Protein AF-A0A7S3PD84-F1 (afdb_monomer)

Solvent-accessible surface area (backbone atoms only — not comparable to full-atom values): 10389 Å² total; per-residue (Å²): 132,83,54,74,52,74,50,75,52,74,51,69,61,86,77,30,39,36,36,43,35,42,36,39,36,73,84,44,76,53,43,34,43,35,42,41,36,42,33,45,80,75,44,34,33,44,38,39,35,32,39,34,34,68,83,58,91,45,73,47,65,44,36,43,34,44,33,41,43,48,82,49,100,87,30,38,38,36,45,34,44,34,37,31,64,79,79,69,45,55,33,38,36,39,35,40,36,43,93,56,36,35,41,36,38,40,40,41,86,90,53,34,38,42,35,43,35,37,49,63,67,99,45,29,38,41,34,44,31,40,34,76,88,65,54,50,38,38,36,38,39,33,60,53,89,90,22,37,41,37,40,39,40,27,62,63,50,30,37,35,43,37,40,38,47,82,52,35,39,39,39,38,39,34,33,22,42,54,88,80,40,72,70,55,80,69,46,78,49,76,52,68,67,74,88,80,75,76,80,90,124

Foldseek 3Di:
DKDKDKDKDWDDDVQKIKMKMWMDIPVDPQKIWIWIWIADPQQKMWIWIWIAGPVDGDIGTAKIKIWGWDQDPVWIKIWIWMAGPVVRWIKIWIWTDDDQWIWIWIDGPPKIKIWIWGDDPDFKIWIWMAMPVGWIKIWIWGDDVQKIWIWIDTEQAWIKIWIGHPQKIKMKIFGHHGRDHGDDDIDIDIDGDDDCPDDDD

Organism: NCBI:txid265554

Sequence (201 aa):
MPYGLWGRVKGKVGDFGLSARVDTSSKDTSALGLDLQAAAPSGTTLQVTAVADTASPSVTVGNVKVTQKIQTDAGDFVIAPKYNVGSGATDVSLSYGRDDTKVTIDANMDKQKITLSQGMGENNLIKPSITSEGDVELSYTRTIGPGALTANYKPDSHASLIYEDGPWVATVTAPIDGFYKPSESVKFNIRRSVDVTTLGI

Nearest PDB structures (foldseek):
  9etm-assembly1_B  TM=4.510E-01  e=1.653E-02  Drosophila melanogaster
  6gie-assembly1_A  TM=3.992E-01  e=1.204E+00  Acinetobacter baumannii
  8glo-assembly1_A  TM=3.116E-01  e=7.842E-01  Haemophilus haemolyticus
  5z4g-assembly2_B  TM=4.961E-01  e=5.274E+00  Ramazzottius varieornatus

pLDDT: mean 91.39, std 9.81, range [40.62, 98.19]

Secondary structure (DSSP, 8-state):
---EEEEEEEEEETTEEEEEEEEEETTEEEEEEEEEEEE-TTSEEEEEEEEEETTTTEEEEEEEEEEEEEEETTEEEEEEEEEETTT--EEEEEEEEETTEEEEEEE-SS-EEEEEEEE-STTEEEEEEEETT--EEEEEEEEETTEEEEEEEETTTEEEEEEEETTEEEEEEEEEETTTEE-SPPEEEEEE---------

Structure (mmCIF, N/CA/C/O backbone):
data_AF-A0A7S3PD84-F1
#
_entry.id   AF-A0A7S3PD84-F1
#
loop_
_atom_site.group_PDB
_atom_site.id
_atom_site.type_symbol
_atom_site.label_atom_id
_atom_site.label_alt_id
_atom_site.label_comp_id
_atom_site.label_asym_id
_atom_site.label_entity_id
_atom_site.label_seq_id
_atom_site.pdbx_PDB_ins_code
_atom_site.Cartn_x
_atom_site.Cartn_y
_atom_site.Cartn_z
_atom_site.occupancy
_atom_site.B_iso_or_equiv
_atom_site.auth_seq_id
_atom_site.auth_comp_id
_atom_site.auth_asym_id
_atom_site.auth_atom_id
_atom_site.pdbx_PDB_model_num
ATOM 1 N N . MET A 1 1 ? 20.065 -1.911 25.625 1.00 57.16 1 MET A N 1
ATOM 2 C CA . MET A 1 1 ? 19.377 -1.665 24.339 1.00 57.16 1 MET A CA 1
ATOM 3 C C . MET A 1 1 ? 17.877 -1.670 24.590 1.00 57.16 1 MET A C 1
ATOM 5 O O . MET A 1 1 ? 17.438 -2.508 25.369 1.00 57.16 1 MET A O 1
ATOM 9 N N . PRO A 1 2 ? 17.109 -0.739 24.013 1.00 71.81 2 PRO A N 1
ATOM 10 C CA . PRO A 1 2 ? 15.650 -0.756 24.097 1.00 71.81 2 PRO A CA 1
ATOM 11 C C . PRO A 1 2 ? 15.076 -1.965 23.345 1.00 71.81 2 PRO A C 1
ATOM 13 O O . PRO A 1 2 ? 15.580 -2.304 22.276 1.00 71.81 2 PRO A O 1
ATOM 16 N N . TYR A 1 3 ? 14.037 -2.595 23.890 1.00 81.75 3 TYR A N 1
ATOM 17 C CA . TYR A 1 3 ? 13.373 -3.758 23.295 1.00 81.75 3 TYR A CA 1
ATOM 18 C C . TYR A 1 3 ? 11.851 -3.579 23.296 1.00 81.75 3 TYR A C 1
ATOM 20 O O . TYR A 1 3 ? 11.294 -2.866 24.129 1.00 81.75 3 TYR A O 1
ATOM 28 N N . GLY A 1 4 ? 11.180 -4.201 22.327 1.00 86.06 4 GLY A N 1
ATOM 29 C CA . GLY A 1 4 ? 9.722 -4.216 22.224 1.00 86.06 4 GLY A CA 1
ATOM 30 C C . GLY A 1 4 ? 9.166 -5.571 22.642 1.00 86.06 4 GLY A C 1
ATOM 31 O O . GLY A 1 4 ? 9.741 -6.607 22.309 1.00 86.06 4 GLY A O 1
ATOM 32 N N . LEU A 1 5 ? 8.044 -5.562 23.352 1.00 88.94 5 LEU A N 1
ATOM 33 C CA . LEU A 1 5 ? 7.282 -6.756 23.707 1.00 88.94 5 LEU A CA 1
ATOM 34 C C . LEU A 1 5 ? 5.956 -6.713 22.953 1.00 88.94 5 LEU A C 1
ATOM 36 O O . LEU A 1 5 ? 5.305 -5.674 22.905 1.00 88.94 5 LEU A O 1
ATOM 40 N N . TRP A 1 6 ? 5.550 -7.836 22.367 1.00 93.50 6 TRP A N 1
ATOM 41 C CA . TRP A 1 6 ? 4.244 -7.958 21.729 1.00 93.50 6 TRP A CA 1
ATOM 42 C C . TRP A 1 6 ? 3.633 -9.327 22.003 1.00 93.50 6 TRP A C 1
ATOM 44 O O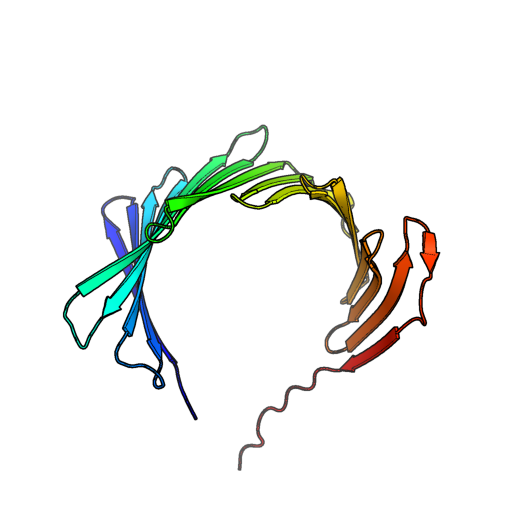 . TRP A 1 6 ? 4.336 -10.331 22.118 1.00 93.50 6 TRP A O 1
ATOM 54 N N . GLY A 1 7 ? 2.309 -9.361 22.087 1.00 94.19 7 GLY A N 1
ATO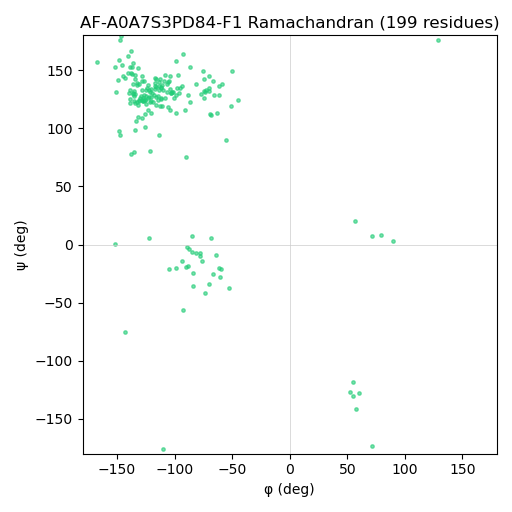M 55 C CA . GLY A 1 7 ? 1.521 -10.575 22.233 1.00 94.19 7 GLY A CA 1
ATOM 56 C C . GLY A 1 7 ? 0.303 -10.520 21.325 1.00 94.19 7 GLY A C 1
ATOM 57 O O . GLY A 1 7 ? -0.250 -9.452 21.070 1.00 94.19 7 GLY A O 1
ATOM 58 N N . ARG A 1 8 ? -0.120 -11.674 20.809 1.00 97.00 8 ARG A N 1
ATOM 59 C CA . ARG A 1 8 ? -1.340 -11.785 20.007 1.00 97.00 8 ARG A CA 1
ATOM 60 C C . ARG A 1 8 ? -2.135 -13.008 20.427 1.00 97.00 8 ARG A C 1
ATOM 62 O O . ARG A 1 8 ? -1.608 -14.115 20.435 1.00 97.00 8 ARG A O 1
ATOM 69 N N . VAL A 1 9 ? -3.419 -12.802 20.680 1.00 96.69 9 VAL A N 1
ATOM 70 C CA . VAL A 1 9 ? -4.403 -13.860 20.901 1.00 96.69 9 VAL A CA 1
ATOM 71 C C . VAL A 1 9 ? -5.337 -13.900 19.699 1.00 96.69 9 VAL A C 1
ATOM 73 O O . VAL A 1 9 ? -5.687 -12.863 19.132 1.00 96.69 9 VAL A O 1
ATOM 76 N N . LYS A 1 10 ? -5.713 -15.106 19.276 1.00 96.88 10 LYS A N 1
ATOM 77 C CA . LYS A 1 10 ? -6.684 -15.335 18.205 1.00 96.88 10 LYS A CA 1
ATOM 78 C C . LYS A 1 10 ? -7.751 -16.297 18.701 1.00 96.88 10 LYS A C 1
ATOM 80 O O . LYS A 1 10 ? -7.442 -17.225 19.440 1.00 96.88 10 LYS A O 1
ATOM 85 N N . GLY A 1 11 ? -8.980 -16.090 18.262 1.00 95.69 11 GLY A N 1
ATOM 86 C CA . GLY A 1 11 ? -10.112 -16.949 18.572 1.00 95.69 11 GLY A CA 1
ATOM 87 C C . GLY A 1 11 ? -11.097 -16.998 17.415 1.00 95.69 11 GLY A C 1
ATOM 88 O O . GLY A 1 11 ? -10.930 -16.308 16.407 1.00 95.69 11 GLY A O 1
ATOM 89 N N . LYS A 1 12 ? -12.127 -17.825 17.567 1.00 95.12 12 LYS A N 1
ATOM 90 C CA . LYS A 1 12 ? -13.262 -17.883 16.649 1.00 95.12 12 LYS A CA 1
ATOM 91 C C . LYS A 1 12 ? -14.562 -17.925 17.442 1.00 95.12 12 LYS A C 1
ATOM 93 O O . LYS A 1 12 ? -14.609 -18.575 18.484 1.00 95.12 12 LYS A O 1
ATOM 98 N N . VAL A 1 13 ? -15.593 -17.245 16.951 1.00 93.75 13 VAL A N 1
ATOM 99 C CA . VAL A 1 13 ? -16.963 -17.324 17.479 1.00 93.75 13 VAL A CA 1
ATOM 100 C C . VAL A 1 13 ? -17.882 -17.609 16.301 1.00 93.75 13 VAL A C 1
ATOM 102 O O . VAL A 1 13 ? -18.054 -16.763 15.423 1.00 93.75 13 VAL A O 1
ATOM 105 N N . GLY A 1 14 ? -18.411 -18.833 16.241 1.00 94.31 14 GLY A N 1
ATOM 106 C CA . GLY A 1 14 ? -18.944 -19.362 14.986 1.00 94.31 14 GLY A CA 1
ATOM 107 C C . GLY A 1 14 ? -17.877 -19.281 13.891 1.00 94.31 14 GLY A C 1
ATOM 108 O O . GLY A 1 14 ? -16.717 -19.631 14.123 1.00 94.31 14 GLY A O 1
ATOM 109 N N . ASP A 1 15 ? -18.250 -18.736 12.736 1.00 94.12 15 ASP A N 1
ATOM 110 C CA . ASP A 1 15 ? -17.336 -18.574 11.602 1.00 94.12 15 ASP A CA 1
ATOM 111 C C . ASP A 1 15 ? -16.539 -17.255 11.631 1.00 94.12 15 ASP A C 1
ATOM 113 O O . ASP A 1 15 ? -15.656 -17.038 10.798 1.00 94.12 15 ASP A O 1
ATOM 117 N N . PHE A 1 16 ? -16.796 -16.369 12.598 1.00 94.75 16 PHE A N 1
ATOM 118 C CA . PHE A 1 16 ? -16.047 -15.122 12.737 1.00 94.75 16 PHE A CA 1
ATOM 119 C C . PHE A 1 16 ? -14.678 -15.379 13.363 1.00 94.75 16 PHE A C 1
ATOM 121 O O . PHE A 1 16 ? -14.570 -15.988 14.429 1.00 94.75 16 PHE A O 1
ATOM 128 N N . GLY A 1 17 ? -13.622 -14.867 12.733 1.00 96.62 17 GLY A N 1
ATOM 129 C CA . GLY A 1 17 ? -12.274 -14.846 13.293 1.00 96.62 17 GLY A CA 1
ATOM 130 C C . GLY A 1 17 ? -12.052 -13.588 14.123 1.00 96.62 17 GLY A C 1
ATOM 131 O O . GLY A 1 17 ? -12.269 -12.485 13.635 1.00 96.62 17 GLY A O 1
ATOM 132 N N . LEU A 1 18 ? -11.580 -13.735 15.356 1.00 97.31 18 LEU A N 1
ATOM 133 C CA . LEU A 1 18 ? -11.243 -12.620 16.238 1.00 97.31 18 LEU A CA 1
ATOM 134 C C . LEU A 1 18 ? -9.746 -12.630 16.532 1.00 97.31 18 LEU A C 1
ATOM 136 O O . LEU A 1 18 ? -9.143 -13.691 16.712 1.00 97.31 18 LEU A O 1
ATOM 140 N N . SER A 1 19 ? -9.130 -11.455 16.620 1.00 97.25 19 SER A N 1
ATOM 141 C CA . SER A 1 19 ? -7.776 -11.341 17.154 1.00 97.25 19 SER A CA 1
ATOM 142 C C . SER A 1 19 ? -7.579 -10.062 17.943 1.00 97.25 19 SER A C 1
ATOM 144 O O . SER A 1 19 ? -8.122 -9.021 17.592 1.00 97.25 19 SER A O 1
ATOM 146 N N . ALA A 1 20 ? -6.773 -10.158 18.991 1.00 96.44 20 ALA A N 1
ATOM 147 C CA . ALA A 1 20 ? -6.310 -9.027 19.769 1.00 96.44 20 ALA A CA 1
ATOM 148 C C . ALA A 1 20 ? -4.787 -9.088 19.826 1.00 96.44 20 ALA A C 1
ATOM 150 O O . ALA A 1 20 ? -4.211 -10.131 20.147 1.00 96.44 20 ALA A O 1
ATOM 151 N N . ARG A 1 21 ? -4.130 -7.986 19.487 1.00 96.81 21 ARG A N 1
ATOM 152 C CA . ARG A 1 21 ? -2.694 -7.797 19.654 1.00 96.81 21 ARG A CA 1
ATOM 153 C C . ARG A 1 21 ? -2.457 -6.659 20.633 1.00 96.81 21 ARG A C 1
ATOM 155 O O . ARG A 1 21 ? -3.138 -5.641 20.567 1.00 96.81 21 ARG A O 1
ATOM 162 N N . VAL A 1 22 ? -1.474 -6.859 21.498 1.00 94.81 22 VAL A N 1
ATOM 163 C CA . VAL A 1 22 ? -0.943 -5.842 22.400 1.00 94.81 22 VAL A CA 1
ATOM 164 C C . VAL A 1 22 ? 0.548 -5.709 22.134 1.00 94.81 22 VAL A C 1
ATOM 166 O O . VAL A 1 22 ? 1.227 -6.726 21.972 1.00 94.81 22 VAL A O 1
ATOM 169 N N . ASP A 1 23 ? 1.063 -4.489 22.097 1.00 93.88 23 ASP A N 1
ATOM 170 C CA . ASP A 1 23 ? 2.500 -4.236 22.086 1.00 93.88 23 ASP A CA 1
ATOM 171 C C . ASP A 1 23 ? 2.902 -3.059 22.976 1.00 93.88 23 ASP A C 1
ATOM 173 O O . ASP A 1 23 ? 2.110 -2.175 23.290 1.00 93.88 23 ASP A O 1
ATOM 177 N N . THR A 1 24 ? 4.139 -3.109 23.459 1.00 91.81 24 THR A N 1
ATOM 178 C CA . THR A 1 24 ? 4.728 -2.104 24.341 1.00 91.81 24 THR A CA 1
ATOM 179 C C . THR A 1 24 ? 6.224 -1.988 24.086 1.00 91.81 24 THR A C 1
ATOM 181 O O . THR A 1 24 ? 6.868 -2.896 23.548 1.00 91.81 24 THR A O 1
ATOM 184 N N . SER A 1 25 ? 6.789 -0.853 24.475 1.00 88.62 25 SER A N 1
ATOM 185 C CA . SER A 1 25 ? 8.197 -0.532 24.306 1.00 88.62 25 SER A CA 1
ATOM 186 C C . SER A 1 25 ? 8.847 -0.382 25.670 1.00 88.62 25 SER A C 1
ATOM 188 O O . SER A 1 25 ? 8.347 0.336 26.526 1.00 88.62 25 SER A O 1
ATOM 190 N N . SER A 1 26 ? 10.035 -0.954 25.861 1.00 84.06 26 SER A N 1
ATOM 191 C CA . SER A 1 26 ? 10.808 -0.731 27.087 1.00 84.06 26 SER A CA 1
ATOM 192 C C . SER A 1 26 ? 11.255 0.732 27.260 1.00 84.06 26 SER A C 1
ATOM 194 O O . SER A 1 26 ? 11.827 1.068 28.293 1.00 84.06 26 SER A O 1
ATOM 196 N N . LYS A 1 27 ? 11.083 1.589 26.239 1.00 84.81 27 LYS A N 1
ATOM 197 C CA . LYS A 1 27 ? 11.320 3.041 26.331 1.00 84.81 27 LYS A CA 1
ATOM 198 C C . LYS A 1 27 ? 10.126 3.810 26.889 1.00 84.81 27 LYS A C 1
ATOM 200 O O . LYS A 1 27 ? 10.320 4.916 27.376 1.00 84.81 27 LYS A O 1
ATOM 205 N N . ASP A 1 28 ? 8.929 3.254 26.754 1.00 81.19 28 ASP A N 1
ATOM 206 C CA . ASP A 1 28 ? 7.683 3.888 27.155 1.00 81.19 28 ASP A CA 1
ATOM 207 C C . ASP A 1 28 ? 6.698 2.81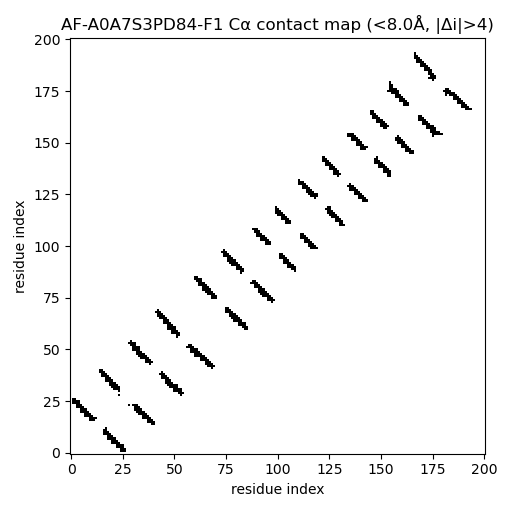2 27.614 1.00 81.19 28 ASP A C 1
ATOM 209 O O . ASP A 1 28 ? 6.001 2.184 26.816 1.00 81.19 28 ASP A O 1
ATOM 213 N N . THR A 1 29 ? 6.691 2.580 28.925 1.00 82.00 29 THR A N 1
ATOM 214 C CA . THR A 1 29 ? 5.778 1.644 29.589 1.00 82.00 29 THR A CA 1
ATOM 215 C C . THR A 1 29 ? 4.473 2.311 30.021 1.00 82.00 29 THR A C 1
ATOM 217 O O . THR A 1 29 ? 3.592 1.629 30.549 1.00 82.00 29 THR A O 1
ATOM 220 N N . SER A 1 30 ? 4.337 3.625 29.796 1.00 87.50 30 SER A N 1
ATOM 221 C CA . SER A 1 30 ? 3.121 4.380 30.109 1.00 87.50 30 SER A CA 1
ATOM 222 C C . SER A 1 30 ? 2.001 4.131 29.095 1.00 87.50 30 SER A C 1
ATOM 224 O O . SER A 1 30 ? 0.839 4.405 29.378 1.00 87.50 30 SER A O 1
ATOM 226 N N . ALA A 1 31 ? 2.335 3.540 27.943 1.00 89.50 31 ALA A N 1
ATOM 227 C CA . ALA A 1 31 ? 1.403 3.246 26.868 1.00 89.50 31 ALA A CA 1
ATOM 228 C C . ALA A 1 31 ? 1.471 1.778 26.412 1.00 89.50 31 ALA A C 1
ATOM 230 O O . ALA A 1 31 ? 2.543 1.177 26.275 1.00 89.50 31 ALA A O 1
ATOM 231 N N . LEU A 1 32 ? 0.301 1.213 26.115 1.00 93.00 32 LEU A N 1
ATOM 232 C CA . LEU A 1 32 ? 0.149 -0.077 25.444 1.00 93.00 32 LEU A CA 1
ATOM 233 C C . LEU A 1 32 ? -0.587 0.125 24.121 1.00 93.00 32 LEU A C 1
ATOM 235 O O . LEU A 1 32 ? -1.719 0.609 24.105 1.00 93.00 32 LEU A O 1
ATOM 239 N N . GLY A 1 33 ? 0.033 -0.277 23.015 1.00 94.50 33 GLY A N 1
ATOM 240 C CA . GLY A 1 33 ? -0.624 -0.352 21.716 1.00 94.50 33 GLY A CA 1
ATOM 241 C C . GLY A 1 33 ? -1.591 -1.531 21.682 1.00 94.50 33 GLY A C 1
ATOM 242 O O . GLY A 1 33 ? -1.235 -2.637 22.086 1.00 94.50 33 GLY A O 1
ATOM 243 N N . LEU A 1 34 ? -2.811 -1.301 21.203 1.00 96.12 34 LEU A N 1
ATOM 244 C CA . LEU A 1 34 ? -3.865 -2.301 21.054 1.00 96.12 34 LEU A CA 1
ATOM 245 C C . LEU A 1 34 ? -4.315 -2.363 19.589 1.00 96.12 34 LEU A C 1
ATOM 247 O O . LEU A 1 34 ? -4.603 -1.334 18.979 1.00 96.12 34 LEU A O 1
ATOM 251 N N . ASP A 1 35 ? -4.435 -3.567 19.036 1.00 97.12 35 ASP A N 1
ATOM 252 C CA . ASP A 1 35 ? -4.991 -3.831 17.703 1.00 97.12 35 ASP A CA 1
ATOM 253 C C . ASP A 1 35 ? -6.007 -4.972 17.806 1.00 97.12 35 ASP A C 1
ATOM 255 O O . ASP A 1 35 ? -5.655 -6.126 18.070 1.00 97.12 35 ASP A O 1
ATOM 259 N N . LEU A 1 36 ? -7.281 -4.626 17.647 1.00 97.38 36 LEU A N 1
ATOM 260 C CA . LEU A 1 36 ? -8.414 -5.540 17.701 1.00 97.38 36 LEU A CA 1
ATOM 261 C C . LEU A 1 36 ? -8.939 -5.761 16.290 1.00 97.38 36 LEU A C 1
ATOM 263 O O . LEU A 1 36 ? -9.192 -4.802 15.565 1.00 97.38 36 LEU A O 1
ATOM 267 N N . GLN A 1 37 ? -9.150 -7.017 15.908 1.00 97.69 37 GLN A N 1
ATOM 268 C CA . GLN A 1 37 ? -9.665 -7.371 14.590 1.00 97.69 37 GLN A CA 1
ATOM 269 C C . GLN A 1 37 ? -10.790 -8.388 14.691 1.00 97.69 37 GLN A C 1
ATOM 271 O O . GLN A 1 37 ? -10.697 -9.360 15.444 1.00 97.69 37 GLN A O 1
ATOM 276 N N . ALA A 1 38 ? -11.814 -8.185 13.871 1.00 97.44 38 ALA A N 1
ATOM 277 C CA . ALA A 1 38 ? -12.885 -9.136 13.633 1.00 97.44 38 ALA A CA 1
ATOM 278 C C . ALA A 1 38 ? -13.019 -9.361 12.125 1.00 97.44 38 ALA A C 1
ATOM 280 O O . ALA A 1 38 ? -13.201 -8.413 11.367 1.00 97.44 38 ALA A O 1
ATOM 281 N N . ALA A 1 39 ? -12.925 -10.611 11.691 1.00 97.12 39 ALA A N 1
ATOM 282 C CA . ALA A 1 39 ? -13.047 -11.023 10.303 1.00 97.12 39 ALA A CA 1
ATOM 283 C C . ALA A 1 39 ? -14.301 -11.881 10.135 1.00 97.12 39 ALA A C 1
ATOM 285 O O . ALA A 1 39 ? -14.468 -12.894 10.817 1.00 97.12 39 ALA A O 1
ATOM 286 N N . ALA A 1 40 ? -15.171 -11.469 9.223 1.00 95.31 40 ALA A N 1
ATOM 287 C CA . ALA A 1 40 ? -16.340 -12.221 8.815 1.00 95.31 40 ALA A CA 1
ATOM 288 C C . ALA A 1 40 ? -15.981 -13.209 7.688 1.00 95.31 40 ALA A C 1
ATOM 290 O O . ALA A 1 40 ? -15.088 -12.924 6.881 1.00 95.31 40 ALA A O 1
ATOM 291 N N . PRO A 1 41 ? -16.715 -14.327 7.556 1.00 90.56 41 PRO A N 1
ATOM 292 C CA . PRO A 1 41 ? -16.527 -15.283 6.458 1.00 90.56 41 PRO A CA 1
ATOM 293 C C . PRO A 1 41 ? -16.762 -14.666 5.078 1.00 90.56 41 PRO A C 1
ATOM 295 O O . PRO A 1 41 ? -16.156 -15.080 4.098 1.00 90.56 41 PRO A O 1
ATOM 298 N N . SER A 1 42 ? -17.607 -13.635 5.014 1.00 91.00 42 SER A N 1
ATOM 299 C CA . SER A 1 42 ? -17.958 -12.869 3.813 1.00 91.00 42 SER A CA 1
ATOM 300 C C . SER A 1 42 ? -16.820 -12.006 3.252 1.00 91.00 42 SER A C 1
ATOM 302 O O . SER A 1 42 ? -17.053 -11.193 2.361 1.00 91.00 42 SER A O 1
ATOM 304 N N . GLY A 1 43 ? -15.605 -12.096 3.805 1.00 92.12 43 GLY A N 1
ATOM 305 C CA . GLY A 1 43 ? -14.469 -11.268 3.393 1.00 92.12 43 GLY A CA 1
ATOM 306 C C . GLY A 1 43 ? -14.483 -9.846 3.965 1.00 92.12 43 GLY A C 1
ATOM 307 O O . GLY A 1 43 ? -13.647 -9.028 3.578 1.00 92.12 43 GLY A O 1
ATOM 308 N N . THR A 1 44 ? -15.402 -9.543 4.888 1.00 97.62 44 THR A N 1
ATOM 309 C CA . THR A 1 44 ? -15.415 -8.292 5.656 1.00 97.62 44 THR A CA 1
ATOM 310 C C . THR A 1 44 ? -14.442 -8.386 6.828 1.00 97.62 44 THR A C 1
ATOM 312 O O . THR A 1 44 ? -14.380 -9.401 7.515 1.00 97.62 44 THR A O 1
ATOM 315 N N . THR A 1 45 ? -13.685 -7.335 7.112 1.00 97.69 45 THR A N 1
ATOM 316 C CA . THR A 1 45 ? -12.833 -7.232 8.301 1.00 97.69 45 THR A CA 1
ATOM 317 C C . THR A 1 45 ? -13.003 -5.862 8.937 1.00 97.69 45 THR A C 1
ATOM 319 O O . THR A 1 45 ? -12.943 -4.850 8.245 1.00 97.69 45 THR A O 1
ATOM 322 N N . LEU A 1 46 ? -13.195 -5.830 10.250 1.00 97.81 46 LEU A N 1
ATOM 323 C CA . LEU A 1 46 ? -13.105 -4.639 11.084 1.00 97.81 46 LEU A CA 1
ATOM 324 C C . LEU A 1 46 ? -11.778 -4.684 11.841 1.00 97.81 46 LEU A C 1
ATOM 326 O O . LEU A 1 46 ? -11.436 -5.713 12.420 1.00 97.81 46 LEU A O 1
ATOM 330 N N . GLN A 1 47 ? -11.060 -3.569 11.862 1.00 97.94 47 GLN A N 1
ATOM 331 C CA . GLN A 1 47 ? -9.856 -3.370 12.652 1.00 97.94 47 GLN A CA 1
ATOM 332 C C . GLN A 1 47 ? -9.982 -2.080 13.464 1.00 97.94 47 GLN A C 1
ATOM 334 O O . GLN A 1 47 ? -10.337 -1.034 12.925 1.00 97.94 47 GLN A O 1
ATOM 339 N N . VAL A 1 48 ? -9.653 -2.148 14.750 1.00 97.94 48 VAL A N 1
ATOM 340 C CA . VAL A 1 48 ? -9.610 -1.004 15.661 1.00 97.94 48 VAL A CA 1
ATOM 341 C C . VAL A 1 48 ? -8.225 -0.940 16.286 1.00 97.94 48 VAL A C 1
ATOM 343 O O . VAL A 1 48 ? -7.800 -1.885 16.946 1.00 97.94 48 VAL A O 1
ATOM 346 N N . THR A 1 49 ? -7.529 0.178 16.095 1.00 97.19 49 THR A N 1
ATOM 347 C CA . THR A 1 49 ? -6.260 0.456 16.778 1.00 97.19 49 THR A CA 1
ATOM 348 C C . THR A 1 49 ? -6.500 1.451 17.900 1.00 97.19 49 THR A C 1
ATOM 350 O O . THR A 1 49 ? -7.092 2.506 17.654 1.00 97.19 49 THR A O 1
ATOM 353 N N . ALA A 1 50 ? -6.015 1.155 19.097 1.00 96.19 50 ALA A N 1
ATOM 354 C CA . ALA A 1 50 ? -6.150 1.999 20.276 1.00 96.19 50 ALA A CA 1
ATOM 355 C C . ALA A 1 50 ? -4.841 2.041 21.072 1.00 96.19 50 ALA A C 1
ATOM 357 O O . ALA A 1 50 ? -3.944 1.230 20.852 1.00 96.19 50 ALA A O 1
ATOM 358 N N . VAL A 1 51 ? -4.744 2.987 21.998 1.00 94.75 51 VAL A N 1
ATOM 359 C CA . VAL A 1 51 ? -3.655 3.079 22.971 1.00 94.75 51 VAL A CA 1
ATOM 360 C C . VAL A 1 51 ? -4.270 3.106 24.362 1.00 94.75 51 VAL A C 1
ATOM 362 O O . VAL A 1 51 ? -5.178 3.899 24.613 1.00 94.75 51 VAL A O 1
ATOM 365 N N . ALA A 1 52 ? -3.808 2.227 25.247 1.00 93.38 52 ALA A N 1
ATOM 366 C CA . ALA A 1 52 ? -4.155 2.269 26.662 1.00 93.38 52 ALA A CA 1
ATOM 367 C C . ALA A 1 52 ? -3.065 3.000 27.446 1.00 93.38 52 ALA A C 1
A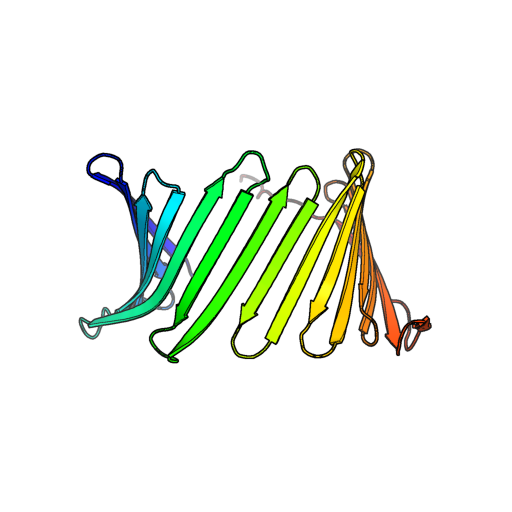TOM 369 O O . ALA A 1 52 ? -1.888 2.670 27.303 1.00 93.38 52 ALA A O 1
ATOM 370 N N . ASP A 1 53 ? -3.468 3.959 28.273 1.00 92.06 53 ASP A N 1
ATOM 371 C CA . ASP A 1 53 ? -2.598 4.630 29.238 1.00 92.06 53 ASP A CA 1
ATOM 372 C C . ASP A 1 53 ? -2.566 3.801 30.533 1.00 92.06 53 ASP A C 1
ATOM 374 O O . ASP A 1 53 ? -3.605 3.487 31.125 1.00 92.06 53 ASP A O 1
ATOM 378 N N . THR A 1 54 ? -1.366 3.388 30.942 1.00 87.31 54 THR A N 1
ATOM 379 C CA . THR A 1 54 ? -1.146 2.555 32.132 1.00 87.31 54 THR A CA 1
ATOM 380 C C . THR A 1 54 ? -0.968 3.376 33.408 1.00 87.31 54 THR A C 1
ATOM 382 O O . THR A 1 54 ? -1.141 2.835 34.501 1.00 87.31 54 THR A O 1
ATOM 385 N N . ALA A 1 55 ? -0.653 4.668 33.290 1.00 87.56 55 ALA A N 1
ATOM 386 C CA . ALA A 1 55 ? -0.531 5.596 34.409 1.00 87.56 55 ALA A CA 1
ATOM 387 C C . ALA A 1 55 ? -1.896 6.176 34.812 1.00 87.56 55 ALA A C 1
ATOM 389 O O . ALA A 1 55 ? -2.162 6.361 35.999 1.00 87.56 55 ALA A O 1
ATOM 390 N N . SER A 1 56 ? -2.771 6.421 33.833 1.00 88.69 56 SER A N 1
ATOM 391 C CA . SER A 1 56 ? -4.155 6.865 34.020 1.00 88.69 56 SER A CA 1
ATOM 392 C C . SER A 1 56 ? -5.100 5.914 33.284 1.00 88.69 56 SER A C 1
ATOM 394 O O . SER A 1 56 ? -5.223 6.056 32.069 1.00 88.69 56 SER A O 1
ATOM 396 N N . PRO A 1 57 ? -5.781 4.972 33.977 1.00 85.19 57 PRO A N 1
ATOM 397 C CA . PRO A 1 57 ? -6.536 3.878 33.357 1.00 85.19 57 PRO A CA 1
ATOM 398 C C . PRO A 1 57 ? -7.583 4.363 32.348 1.00 85.19 57 PRO A C 1
ATOM 400 O O . PRO A 1 57 ? -8.735 4.640 32.680 1.00 85.19 57 PRO A O 1
ATOM 403 N N . SER A 1 58 ? -7.166 4.474 31.094 1.00 92.44 58 SER A N 1
ATOM 404 C CA . SER A 1 58 ? -7.956 5.02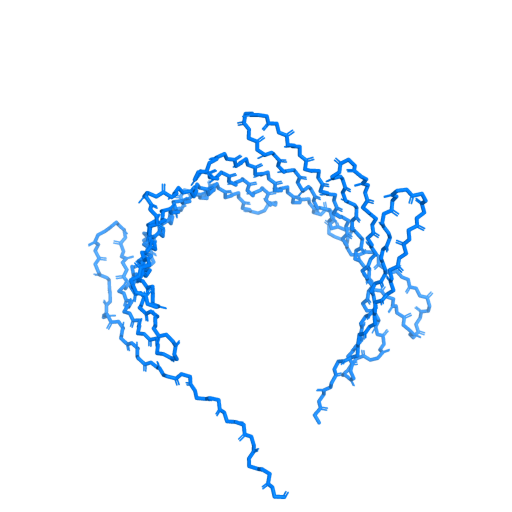1 30.003 1.00 92.44 58 SER A CA 1
ATOM 405 C C . SER A 1 58 ? -7.514 4.384 28.694 1.00 92.44 58 SER A C 1
ATOM 407 O O . SER A 1 58 ? -6.382 3.921 28.549 1.00 92.44 58 SER A O 1
ATOM 409 N N . VAL A 1 59 ? -8.436 4.318 27.738 1.00 93.62 59 VAL A N 1
ATOM 410 C CA . VAL A 1 59 ? -8.174 3.783 26.403 1.00 93.62 59 VAL A CA 1
ATOM 411 C C . VAL A 1 59 ? -8.617 4.818 25.391 1.00 93.62 59 VAL A C 1
ATOM 413 O O . VAL A 1 59 ? -9.779 5.218 25.370 1.00 93.62 59 VAL A O 1
ATOM 416 N N . THR A 1 60 ? -7.691 5.220 24.530 1.00 94.94 60 THR A N 1
ATOM 417 C CA . THR A 1 60 ? -7.960 6.136 23.427 1.00 94.94 60 THR A CA 1
ATOM 418 C C . THR A 1 60 ? -7.981 5.351 22.128 1.00 94.94 60 THR A C 1
ATOM 420 O O . THR A 1 60 ? -6.984 4.741 21.738 1.00 94.94 60 THR A O 1
ATOM 423 N N . VAL A 1 61 ? -9.119 5.357 21.437 1.00 96.19 61 VAL A N 1
ATOM 424 C CA . VAL A 1 61 ? -9.215 4.773 20.096 1.00 96.19 61 VAL A CA 1
ATOM 425 C C . VAL A 1 61 ? -8.532 5.713 19.108 1.00 96.19 61 VAL A C 1
ATOM 427 O O . VAL A 1 61 ? -8.854 6.894 19.052 1.00 96.19 61 VAL A O 1
ATOM 430 N N . GLY A 1 62 ? -7.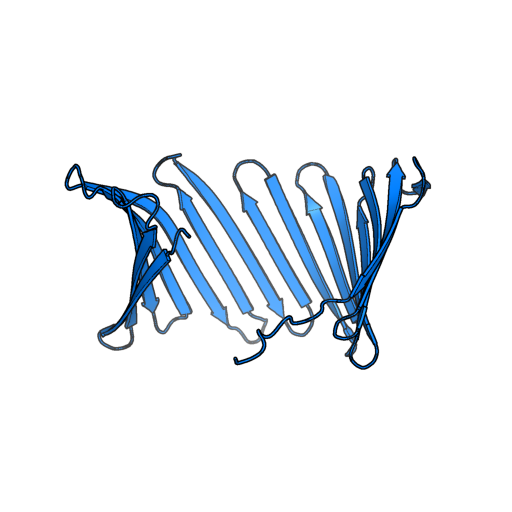590 5.187 18.329 1.00 94.94 62 GLY A N 1
ATOM 431 C CA . GLY A 1 62 ? -6.878 5.945 17.303 1.00 94.94 62 GLY A CA 1
ATOM 432 C C . GLY A 1 62 ? -7.547 5.832 15.939 1.00 94.94 62 GLY A C 1
ATOM 433 O O . GLY A 1 62 ? -7.917 6.838 15.341 1.00 94.94 62 GLY A O 1
ATOM 434 N N . ASN A 1 63 ? -7.730 4.606 15.440 1.00 96.00 63 ASN A N 1
ATOM 435 C CA . ASN A 1 63 ? -8.286 4.374 14.107 1.00 96.00 63 ASN A CA 1
ATOM 436 C C . ASN A 1 63 ? -9.293 3.233 14.102 1.00 96.00 63 ASN A C 1
ATOM 438 O O . ASN A 1 63 ? -9.115 2.230 14.795 1.00 96.00 63 ASN A O 1
ATOM 442 N N . VAL A 1 64 ? -10.286 3.365 13.230 1.00 97.69 64 VAL A N 1
ATOM 443 C CA . VAL A 1 64 ? -11.229 2.311 12.867 1.00 97.69 64 VAL A CA 1
ATOM 444 C C . VAL A 1 64 ? -11.127 2.093 11.365 1.00 97.69 64 VAL A C 1
ATOM 446 O O . VAL A 1 64 ? -11.302 3.026 10.589 1.00 97.69 64 VAL A O 1
ATOM 449 N N . LYS A 1 65 ? -10.826 0.870 10.940 1.00 97.62 65 LYS A N 1
ATOM 450 C CA . LYS A 1 65 ? -10.732 0.482 9.534 1.00 97.62 65 LYS A CA 1
ATOM 451 C C . LYS A 1 65 ? -11.713 -0.640 9.254 1.00 97.62 65 LYS A C 1
ATOM 453 O O . LYS A 1 65 ? -11.725 -1.643 9.960 1.00 97.62 65 LYS A O 1
ATOM 458 N N . VAL A 1 66 ? -12.485 -0.495 8.188 1.00 97.88 66 VAL A N 1
ATOM 459 C CA . VAL A 1 66 ? -13.281 -1.588 7.628 1.00 97.88 66 VAL A CA 1
ATOM 460 C C . VAL A 1 66 ? -12.634 -1.999 6.316 1.00 97.88 66 VAL A C 1
ATOM 462 O O . VAL A 1 66 ? -12.037 -1.185 5.624 1.00 97.88 66 VAL A O 1
ATOM 465 N N . THR A 1 67 ? -12.670 -3.276 5.976 1.00 97.94 67 THR A N 1
ATOM 466 C CA . THR A 1 67 ? -12.240 -3.782 4.674 1.00 97.94 67 THR A CA 1
ATOM 467 C C . THR A 1 67 ? -13.275 -4.773 4.190 1.00 97.94 67 THR A C 1
ATOM 469 O O . THR A 1 67 ? -13.552 -5.740 4.885 1.00 97.94 67 THR A O 1
ATOM 472 N N . GLN A 1 68 ? -13.837 -4.547 3.011 1.00 97.94 68 GLN A N 1
ATOM 473 C CA . GLN A 1 68 ? -14.715 -5.493 2.338 1.00 97.94 68 GLN A CA 1
ATOM 474 C C . GLN A 1 68 ? -14.007 -6.005 1.094 1.00 97.94 68 GLN A C 1
ATOM 476 O O . GLN A 1 68 ? -13.610 -5.204 0.251 1.00 97.94 68 GLN A O 1
ATOM 481 N N . LYS A 1 69 ? -13.881 -7.326 0.970 1.00 96.94 69 LYS A N 1
ATOM 482 C CA . LYS A 1 69 ? -13.466 -7.987 -0.271 1.00 96.94 69 LYS A CA 1
ATOM 483 C C . LYS A 1 69 ? -14.690 -8.572 -0.965 1.00 96.94 69 LYS A C 1
ATOM 485 O O . LYS A 1 69 ? -15.492 -9.235 -0.315 1.00 96.94 69 LYS A O 1
ATOM 490 N N . ILE A 1 70 ? -14.847 -8.316 -2.254 1.00 96.19 70 ILE A N 1
ATOM 491 C CA . ILE A 1 70 ? -15.935 -8.843 -3.080 1.00 96.19 70 ILE A CA 1
ATOM 492 C C . ILE A 1 70 ? -15.273 -9.533 -4.261 1.00 96.19 70 ILE A C 1
ATOM 494 O O . ILE A 1 70 ? -14.642 -8.871 -5.080 1.00 96.19 70 ILE A O 1
ATOM 498 N N . GLN A 1 71 ? -15.386 -10.853 -4.318 1.00 94.69 71 GLN A N 1
ATOM 499 C CA . GLN A 1 71 ? -14.816 -11.652 -5.398 1.00 94.69 71 GLN A CA 1
ATOM 500 C C . GLN A 1 71 ? -15.924 -12.016 -6.377 1.00 94.69 71 GLN A C 1
ATOM 502 O O . GLN A 1 71 ? -17.000 -12.451 -5.965 1.00 94.69 71 GLN A O 1
ATOM 507 N N . THR A 1 72 ? -15.674 -11.796 -7.662 1.00 93.44 72 THR A N 1
ATOM 508 C CA . THR A 1 72 ? -16.623 -12.077 -8.743 1.00 93.44 72 THR A CA 1
ATOM 509 C C . THR A 1 72 ? -15.878 -12.650 -9.941 1.00 93.44 72 THR A C 1
ATOM 511 O O . THR A 1 72 ? -14.679 -12.422 -10.090 1.00 93.44 72 THR A O 1
ATOM 514 N N . ASP A 1 73 ? -16.593 -13.291 -10.864 1.00 93.56 73 ASP A N 1
ATOM 515 C CA . ASP A 1 73 ? -16.010 -13.749 -12.136 1.00 93.56 73 ASP A CA 1
ATOM 516 C C . ASP A 1 73 ? -15.463 -12.587 -12.990 1.00 93.56 73 ASP A C 1
ATOM 518 O O . ASP A 1 73 ? -14.629 -12.776 -13.875 1.00 93.56 73 ASP A O 1
ATOM 522 N N . ALA A 1 74 ? -15.929 -11.361 -12.731 1.00 92.94 74 ALA A N 1
ATOM 523 C CA . ALA A 1 74 ? -15.458 -10.157 -13.400 1.00 92.94 74 ALA A CA 1
ATOM 524 C C . ALA A 1 74 ? -14.196 -9.554 -12.756 1.00 92.94 74 ALA A C 1
ATOM 526 O O . ALA A 1 74 ? -13.656 -8.597 -13.312 1.00 92.94 74 ALA A O 1
ATOM 527 N N . GLY A 1 75 ? -13.733 -10.078 -11.618 1.00 94.75 75 GLY A N 1
ATOM 528 C CA . GLY A 1 75 ? -12.588 -9.583 -10.855 1.00 94.75 75 GLY A CA 1
ATOM 529 C C . GLY A 1 75 ? -12.894 -9.357 -9.372 1.00 94.75 75 GLY A C 1
ATOM 530 O O . GLY A 1 75 ? -14.033 -9.483 -8.909 1.00 94.75 75 GLY A O 1
ATOM 531 N N . ASP A 1 76 ? -11.848 -8.989 -8.641 1.00 96.38 76 ASP A N 1
ATOM 532 C CA . ASP A 1 76 ? -11.854 -8.761 -7.202 1.00 96.38 76 ASP A CA 1
ATOM 533 C C . ASP A 1 76 ? -11.932 -7.267 -6.888 1.00 96.38 76 ASP A C 1
ATOM 535 O O . ASP A 1 76 ? -11.089 -6.480 -7.320 1.00 96.38 76 ASP A O 1
ATOM 539 N N . PHE A 1 77 ? -12.905 -6.878 -6.070 1.00 97.00 77 PHE A N 1
ATOM 540 C CA . PHE A 1 77 ? -13.028 -5.532 -5.522 1.00 97.00 77 PHE A CA 1
ATOM 541 C C . PHE A 1 77 ? -12.659 -5.530 -4.043 1.00 97.00 77 PHE A C 1
ATOM 543 O O . PHE A 1 77 ? -13.071 -6.402 -3.276 1.00 97.00 77 PHE A O 1
ATOM 550 N N . VAL A 1 78 ? -11.916 -4.515 -3.613 1.00 97.56 78 VAL A N 1
ATOM 551 C CA . VAL A 1 78 ? -11.624 -4.271 -2.201 1.00 97.56 78 VAL A CA 1
ATOM 552 C C . VAL A 1 78 ? -11.913 -2.821 -1.874 1.00 97.56 78 VAL A C 1
ATOM 554 O O . VAL A 1 78 ? -11.345 -1.929 -2.495 1.00 97.56 78 VAL A O 1
ATOM 557 N N . ILE A 1 79 ? -12.757 -2.591 -0.873 1.00 97.44 79 ILE A N 1
ATOM 558 C CA . ILE A 1 79 ? -13.056 -1.258 -0.344 1.00 97.44 79 ILE A CA 1
ATOM 559 C C . ILE A 1 79 ? -12.571 -1.217 1.096 1.00 97.44 79 ILE A C 1
ATOM 561 O O . ILE A 1 79 ? -12.917 -2.095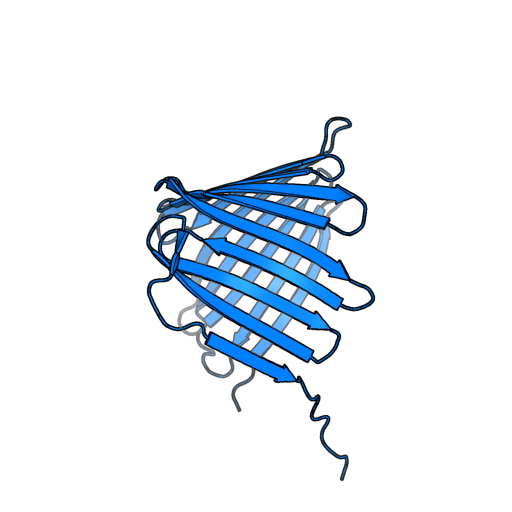 1.888 1.00 97.44 79 ILE A O 1
ATOM 565 N N . ALA A 1 80 ? -11.764 -0.220 1.439 1.00 97.31 80 ALA A N 1
ATOM 566 C CA . ALA A 1 80 ? -11.139 -0.112 2.744 1.00 97.31 80 ALA A CA 1
ATOM 567 C C . ALA A 1 80 ? -11.171 1.326 3.288 1.00 97.31 80 ALA A C 1
ATOM 569 O O . ALA A 1 80 ? -10.151 2.018 3.229 1.00 97.31 80 ALA A O 1
ATOM 570 N N . PRO A 1 81 ? -12.317 1.796 3.817 1.00 96.81 81 PRO A N 1
ATOM 571 C CA . PRO A 1 81 ? -12.367 3.050 4.551 1.00 96.81 81 PRO A CA 1
ATOM 572 C C . PRO A 1 81 ? -11.655 2.923 5.903 1.00 96.81 81 PRO A C 1
ATOM 574 O O . PRO A 1 81 ? -11.718 1.893 6.584 1.00 96.81 81 PRO A O 1
ATOM 577 N N . LYS A 1 82 ? -11.004 4.005 6.311 1.00 96.12 82 LYS A N 1
ATOM 578 C CA . LYS A 1 82 ? -10.318 4.176 7.583 1.00 96.12 82 LYS A CA 1
ATOM 579 C C . LYS A 1 82 ? -10.689 5.538 8.155 1.00 96.12 82 LYS A C 1
ATOM 581 O O . LYS A 1 82 ? -10.555 6.550 7.484 1.00 96.12 82 LYS A O 1
ATOM 586 N N . TYR A 1 83 ? -11.107 5.553 9.410 1.00 96.31 83 TYR A N 1
ATOM 587 C CA . TYR A 1 83 ? -11.435 6.754 10.161 1.00 96.31 83 TYR A CA 1
ATOM 588 C C . TYR A 1 83 ? -10.446 6.930 11.310 1.00 96.31 83 TYR A C 1
ATOM 590 O O . TYR A 1 83 ? -10.244 5.999 12.096 1.00 96.31 83 TYR A O 1
ATOM 598 N N . ASN A 1 84 ? -9.832 8.104 11.414 1.00 94.81 84 ASN A N 1
ATOM 599 C CA . ASN A 1 84 ? -9.036 8.505 12.565 1.00 94.81 84 ASN A CA 1
ATOM 600 C C . ASN A 1 84 ? -9.949 9.225 13.561 1.00 94.81 84 ASN A C 1
ATOM 602 O O . ASN A 1 84 ? -10.483 10.293 13.275 1.00 94.81 84 ASN A O 1
ATOM 606 N N . VAL A 1 85 ? -10.119 8.636 14.741 1.00 95.19 85 VAL A N 1
ATOM 607 C CA . VAL A 1 85 ? -11.052 9.142 15.754 1.00 95.19 85 VAL A CA 1
ATOM 608 C C . VAL A 1 85 ? -10.562 10.455 16.364 1.00 95.19 85 VAL A C 1
ATOM 610 O O . VAL A 1 85 ? -11.380 11.313 16.678 1.00 95.19 85 VAL A O 1
ATOM 613 N N . GLY A 1 86 ? -9.246 10.628 16.504 1.00 91.31 86 GLY A N 1
ATOM 614 C CA . GLY A 1 86 ? -8.657 11.820 17.112 1.00 91.31 86 GLY A CA 1
ATOM 615 C C . GLY A 1 86 ? -8.716 13.050 16.208 1.00 91.31 86 GLY A C 1
ATOM 616 O O . GLY A 1 86 ? -9.017 14.139 16.684 1.00 91.31 86 GLY A O 1
ATOM 617 N N . SER A 1 87 ? -8.446 12.886 14.910 1.00 92.25 87 SER A N 1
ATOM 618 C CA . SER A 1 87 ? -8.475 14.001 13.952 1.00 92.25 87 SER A CA 1
ATOM 619 C C . SER A 1 87 ? -9.811 14.172 13.227 1.00 92.25 87 SER A C 1
ATOM 621 O O . SER A 1 87 ? -10.016 15.193 12.577 1.00 92.25 87 SER A O 1
ATOM 623 N N . GLY A 1 88 ? -10.703 13.180 13.282 1.00 92.31 88 GLY A N 1
ATOM 624 C CA . GLY A 1 88 ? -11.911 13.132 12.453 1.00 92.31 88 GLY A CA 1
ATOM 625 C C . GLY A 1 88 ? -11.636 12.841 10.973 1.00 92.31 88 GLY A C 1
ATOM 626 O O . GLY A 1 88 ? -12.547 12.914 10.147 1.00 92.31 88 GLY A O 1
ATOM 627 N N . ALA A 1 89 ? -10.387 12.522 10.622 1.00 92.31 89 ALA A N 1
ATOM 628 C CA . ALA A 1 89 ? -9.988 12.311 9.241 1.00 92.31 89 ALA A CA 1
ATOM 629 C C . ALA A 1 89 ? -10.484 10.975 8.689 1.00 92.31 89 ALA A C 1
ATOM 631 O O . ALA A 1 89 ? -10.459 9.960 9.386 1.00 92.31 89 ALA A O 1
ATOM 632 N N . THR A 1 90 ? -10.885 10.968 7.418 1.00 94.12 90 THR A N 1
ATOM 633 C CA . THR A 1 90 ? -11.294 9.751 6.711 1.00 94.12 90 THR A CA 1
ATOM 634 C C . THR A 1 90 ? -10.418 9.529 5.490 1.00 94.12 90 THR A C 1
ATOM 636 O O . THR A 1 90 ? -10.322 10.403 4.632 1.00 94.12 90 THR A O 1
ATOM 639 N N . ASP A 1 91 ? -9.851 8.331 5.396 1.00 94.56 91 ASP A N 1
ATOM 640 C CA . ASP A 1 91 ? -9.144 7.837 4.221 1.00 94.56 91 ASP A CA 1
ATOM 641 C C . ASP A 1 91 ? -9.939 6.676 3.619 1.00 94.56 91 ASP A C 1
ATOM 643 O O . ASP A 1 91 ? -10.448 5.818 4.343 1.00 94.56 91 ASP A O 1
ATOM 647 N N . VAL A 1 92 ? -10.033 6.597 2.298 1.00 96.06 92 VAL A N 1
ATOM 648 C CA . VAL A 1 92 ? -10.693 5.493 1.596 1.00 96.06 92 VAL A CA 1
ATOM 649 C C . VAL A 1 92 ? -9.751 4.939 0.543 1.00 96.06 92 VAL A C 1
ATOM 651 O O . VAL A 1 92 ? -9.303 5.669 -0.331 1.00 96.06 92 VAL A O 1
ATOM 654 N N . SER A 1 93 ? -9.481 3.636 0.601 1.00 96.38 93 SER A N 1
ATOM 655 C CA . SER A 1 93 ? -8.804 2.922 -0.484 1.00 96.38 93 SER A CA 1
ATOM 656 C C . SER A 1 93 ? -9.801 2.019 -1.201 1.00 96.38 93 SER A C 1
ATOM 658 O O . SER A 1 93 ? -10.489 1.214 -0.568 1.00 96.38 93 SER A O 1
ATOM 660 N N . LEU A 1 94 ? -9.897 2.160 -2.516 1.00 97.31 94 LEU A N 1
ATOM 661 C CA . LEU A 1 94 ? -10.642 1.277 -3.404 1.00 97.31 94 LEU A CA 1
ATOM 662 C C . LEU A 1 94 ? -9.637 0.573 -4.306 1.00 97.31 94 LEU A C 1
ATOM 664 O O . LEU A 1 94 ? -8.780 1.217 -4.899 1.00 97.31 94 LEU A O 1
ATOM 668 N N . SER A 1 95 ? -9.753 -0.739 -4.470 1.00 97.62 95 SER A N 1
ATOM 669 C CA . SER A 1 95 ? -9.005 -1.441 -5.505 1.00 97.62 95 SER A CA 1
ATOM 670 C C . SER A 1 95 ? -9.879 -2.414 -6.271 1.00 97.62 95 SER A C 1
ATOM 672 O O . SER A 1 95 ? -10.788 -3.019 -5.708 1.00 97.62 95 SER A O 1
ATOM 674 N N . TYR A 1 96 ? -9.581 -2.545 -7.554 1.00 97.81 96 TYR A N 1
ATOM 675 C CA . TYR A 1 96 ? -10.139 -3.537 -8.452 1.00 97.81 96 TYR A CA 1
ATOM 676 C C . TYR A 1 96 ? -8.984 -4.305 -9.085 1.00 97.81 96 TYR A C 1
ATOM 678 O O . TYR A 1 96 ? -8.012 -3.692 -9.525 1.00 97.81 96 TYR A O 1
ATOM 686 N N . GLY A 1 97 ? -9.066 -5.627 -9.115 1.00 97.31 97 GLY A N 1
ATOM 687 C CA . GLY A 1 97 ? -8.070 -6.486 -9.738 1.00 97.31 97 GLY A CA 1
ATOM 688 C C . GLY A 1 97 ? -8.722 -7.538 -10.617 1.00 97.31 97 GLY A C 1
ATOM 689 O O . GLY A 1 97 ? -9.710 -8.151 -10.222 1.00 97.31 97 GLY A O 1
ATOM 690 N N . ARG A 1 98 ? -8.158 -7.766 -11.798 1.00 96.62 98 ARG A N 1
ATOM 691 C CA . ARG A 1 98 ? -8.540 -8.859 -12.687 1.00 96.62 98 ARG A CA 1
ATOM 692 C C . ARG A 1 98 ? -7.336 -9.267 -13.523 1.00 96.62 98 ARG A C 1
ATOM 694 O O . ARG A 1 98 ? -6.701 -8.408 -14.136 1.00 96.62 98 ARG A O 1
ATOM 701 N N . ASP A 1 99 ? -7.067 -10.569 -13.565 1.00 94.25 99 ASP A N 1
ATOM 702 C CA . ASP A 1 99 ? -5.931 -11.144 -14.285 1.00 94.25 99 ASP A CA 1
ATOM 703 C C . ASP A 1 99 ? -4.625 -10.434 -13.865 1.00 94.25 99 ASP A C 1
ATOM 705 O O . ASP A 1 99 ? -4.357 -10.276 -12.672 1.00 94.25 99 ASP A O 1
ATOM 709 N N . ASP A 1 100 ? -3.851 -9.931 -14.825 1.00 95.25 100 ASP A N 1
ATOM 710 C CA . ASP A 1 100 ? -2.606 -9.196 -14.582 1.00 95.25 100 ASP A CA 1
ATOM 711 C C . ASP A 1 100 ? -2.810 -7.696 -14.299 1.00 95.25 100 ASP A C 1
ATOM 713 O O . ASP A 1 100 ? -1.845 -6.931 -14.230 1.00 95.25 100 ASP A O 1
ATOM 717 N N . THR A 1 101 ? -4.057 -7.247 -14.149 1.00 96.62 101 THR A N 1
ATOM 718 C CA . THR A 1 101 ? -4.414 -5.829 -14.026 1.00 96.62 101 THR A CA 1
ATOM 719 C C . THR A 1 101 ? -4.928 -5.515 -12.631 1.00 96.62 101 THR A C 1
ATOM 721 O O . THR A 1 101 ? -5.798 -6.201 -12.101 1.00 96.62 101 THR A O 1
ATOM 724 N N . LYS A 1 102 ? -4.455 -4.419 -12.041 1.00 97.62 102 LYS A N 1
ATOM 725 C CA . LYS A 1 102 ? -4.976 -3.875 -10.790 1.00 97.62 102 LYS A CA 1
ATOM 726 C C . LYS A 1 102 ? -5.048 -2.359 -10.843 1.00 97.62 102 LYS A C 1
ATOM 728 O O . LYS A 1 102 ? -4.063 -1.701 -11.151 1.00 97.62 102 LYS A O 1
ATOM 733 N N . VAL A 1 103 ? -6.191 -1.806 -10.473 1.00 98.00 103 VAL A N 1
ATOM 734 C CA . VAL A 1 103 ? -6.393 -0.375 -10.250 1.00 98.00 103 VAL A CA 1
ATOM 735 C C . VAL A 1 103 ? -6.577 -0.151 -8.756 1.00 98.00 103 VAL A C 1
ATOM 737 O O . VAL A 1 103 ? -7.352 -0.858 -8.118 1.00 98.00 103 VAL A O 1
ATOM 740 N N . THR A 1 104 ? -5.883 0.834 -8.202 1.00 97.69 104 THR A N 1
ATOM 741 C CA . THR A 1 104 ? -6.059 1.311 -6.829 1.00 97.69 104 THR A CA 1
ATOM 742 C C . THR A 1 104 ? -6.356 2.805 -6.866 1.00 97.69 104 THR A C 1
ATOM 744 O O . THR A 1 104 ? -5.689 3.551 -7.578 1.00 97.69 104 THR A O 1
ATOM 747 N N . ILE A 1 105 ? -7.342 3.235 -6.092 1.00 97.06 105 ILE A N 1
ATOM 748 C CA . ILE A 1 105 ? -7.684 4.628 -5.840 1.00 97.06 105 ILE A CA 1
ATOM 749 C C . ILE A 1 105 ? -7.553 4.833 -4.338 1.00 97.06 105 ILE A C 1
ATOM 751 O O . ILE A 1 105 ? -8.317 4.260 -3.565 1.00 97.06 105 ILE A O 1
ATOM 755 N N . ASP A 1 106 ? -6.587 5.643 -3.941 1.00 95.56 106 ASP A N 1
ATOM 756 C CA . ASP A 1 106 ? -6.402 6.070 -2.565 1.00 95.56 106 ASP A CA 1
ATOM 757 C C . ASP A 1 106 ? -6.897 7.511 -2.454 1.00 95.56 106 ASP A C 1
ATOM 759 O O . ASP A 1 106 ? -6.378 8.414 -3.108 1.00 95.56 106 ASP A O 1
ATOM 763 N N . ALA A 1 107 ? -7.946 7.711 -1.666 1.00 93.69 107 ALA A N 1
ATOM 764 C CA . ALA A 1 107 ? -8.515 9.008 -1.357 1.00 93.69 107 ALA A CA 1
ATOM 765 C C . ALA A 1 107 ? -8.296 9.301 0.124 1.00 93.69 107 ALA A C 1
ATOM 767 O O . ALA A 1 107 ? -9.078 8.885 0.977 1.00 93.69 107 ALA A O 1
ATOM 768 N N . ASN A 1 108 ? -7.209 10.001 0.417 1.00 85.75 108 ASN A N 1
ATOM 769 C CA . ASN A 1 108 ? -6.929 10.589 1.718 1.00 85.75 108 ASN A CA 1
ATOM 770 C C . ASN A 1 108 ? -7.310 12.075 1.702 1.00 85.75 108 ASN A C 1
ATOM 772 O O . ASN A 1 108 ? -7.409 12.690 0.640 1.00 85.75 108 ASN A O 1
ATOM 776 N N . MET A 1 109 ? -7.548 12.657 2.880 1.00 71.38 109 MET A N 1
ATOM 777 C CA . MET A 1 109 ? -8.024 14.046 2.992 1.00 71.38 109 MET A CA 1
ATOM 778 C C . MET A 1 109 ? -7.171 15.066 2.226 1.00 71.38 109 MET A C 1
ATOM 780 O O . MET A 1 109 ? -7.720 15.995 1.641 1.00 71.38 109 MET A O 1
ATOM 784 N N . ASP A 1 110 ? -5.852 14.874 2.209 1.00 79.38 110 ASP A N 1
ATOM 785 C CA . ASP A 1 110 ? -4.923 15.872 1.671 1.00 79.38 110 ASP A CA 1
ATOM 786 C C . ASP A 1 110 ? -4.457 15.579 0.241 1.00 79.38 110 ASP A C 1
ATOM 788 O O . ASP A 1 110 ? -3.964 16.473 -0.442 1.00 79.38 110 ASP A O 1
ATOM 792 N N . LYS A 1 111 ? -4.561 14.329 -0.223 1.00 83.69 111 LYS A N 1
ATOM 793 C CA . LYS A 1 111 ? -4.066 13.891 -1.535 1.00 83.69 111 LYS A CA 1
ATOM 794 C C . LYS A 1 111 ? -4.947 12.759 -2.039 1.00 83.69 111 LYS A C 1
ATOM 796 O O . LYS A 1 111 ? -5.338 11.900 -1.266 1.00 83.69 111 LYS A O 1
ATOM 801 N N . GLN A 1 112 ? -5.243 12.721 -3.329 1.00 93.94 112 GLN A N 1
ATOM 802 C CA . GLN A 1 112 ? -5.812 11.527 -3.957 1.00 93.94 112 GLN A CA 1
ATOM 803 C C . GLN A 1 112 ? -4.785 10.959 -4.923 1.00 93.94 112 GLN A C 1
ATOM 805 O O . GLN A 1 112 ? -4.074 11.723 -5.575 1.00 93.94 112 GLN A O 1
ATOM 810 N N . LYS A 1 113 ? -4.689 9.633 -5.014 1.00 96.12 113 LYS A N 1
ATOM 811 C CA . LYS A 1 113 ? -3.783 8.945 -5.934 1.00 96.12 113 LYS A CA 1
ATOM 812 C C . LYS A 1 113 ? -4.502 7.798 -6.623 1.00 96.12 113 LYS A C 1
ATOM 814 O O . LYS A 1 113 ? -5.058 6.919 -5.972 1.00 96.12 113 LYS A O 1
ATOM 819 N N . ILE A 1 114 ? -4.438 7.779 -7.949 1.00 97.38 114 ILE A N 1
ATOM 820 C CA . ILE A 1 114 ? -4.848 6.628 -8.754 1.00 97.38 114 ILE A CA 1
ATOM 821 C C . ILE A 1 114 ? -3.583 5.913 -9.204 1.00 97.38 114 ILE A C 1
ATOM 823 O O . ILE A 1 114 ? -2.672 6.546 -9.727 1.00 97.38 114 ILE A O 1
ATOM 827 N N . THR A 1 115 ? -3.524 4.600 -9.010 1.00 97.69 115 THR A N 1
ATOM 828 C CA . THR A 1 115 ? -2.428 3.741 -9.465 1.00 97.69 115 THR A CA 1
ATOM 829 C C . THR A 1 115 ? -2.998 2.603 -10.296 1.00 97.69 115 THR A C 1
ATOM 831 O O . THR A 1 115 ? -3.842 1.850 -9.816 1.00 97.69 115 THR A O 1
ATOM 834 N N . LEU A 1 116 ? -2.518 2.449 -11.524 1.00 98.06 116 LEU A N 1
ATOM 835 C CA . LEU A 1 116 ? -2.734 1.251 -12.330 1.00 98.06 116 LEU A CA 1
ATOM 836 C C . LEU A 1 116 ? -1.499 0.362 -12.184 1.00 98.06 116 LEU A C 1
ATOM 838 O O . LEU A 1 116 ? -0.388 0.855 -12.057 1.00 98.06 116 LEU A O 1
ATOM 842 N N . SER A 1 117 ? -1.681 -0.946 -12.198 1.00 97.69 117 SER A N 1
ATOM 843 C CA . SER A 1 117 ? -0.630 -1.952 -12.210 1.00 97.69 117 SER A CA 1
ATOM 844 C C . SER A 1 117 ? -1.008 -2.983 -13.257 1.00 97.69 117 SER A C 1
ATOM 846 O O . SER A 1 117 ? -2.076 -3.573 -13.155 1.00 97.69 117 SER A O 1
ATOM 848 N N . GLN A 1 118 ? -0.153 -3.197 -14.247 1.00 97.75 118 GLN A N 1
ATOM 849 C CA . GLN A 1 118 ? -0.409 -4.108 -15.358 1.00 97.75 118 GLN A CA 1
ATOM 850 C C . GLN A 1 118 ? 0.802 -5.016 -15.566 1.00 97.75 118 GLN A C 1
ATOM 852 O O . GLN A 1 118 ? 1.903 -4.533 -15.843 1.00 97.75 118 GLN A O 1
ATOM 857 N N . GLY A 1 119 ? 0.604 -6.325 -15.450 1.00 96.38 119 GLY A N 1
ATOM 858 C CA . GLY A 1 119 ? 1.560 -7.315 -15.932 1.00 96.38 119 GLY A CA 1
ATOM 859 C C . GLY A 1 119 ? 1.570 -7.333 -17.461 1.00 96.38 119 GLY A C 1
ATOM 860 O O . GLY A 1 119 ? 0.518 -7.277 -18.101 1.00 96.38 119 GLY A O 1
ATOM 861 N N . MET A 1 120 ? 2.761 -7.359 -18.053 1.00 93.62 120 MET A N 1
ATOM 862 C CA . MET A 1 120 ? 2.972 -7.416 -19.502 1.00 93.62 120 MET A CA 1
ATOM 863 C C . MET A 1 120 ? 3.782 -8.675 -19.833 1.00 93.62 120 MET A C 1
ATOM 865 O O . MET A 1 120 ? 5.006 -8.639 -20.001 1.00 93.62 120 MET A O 1
ATOM 869 N N . GLY A 1 121 ? 3.089 -9.812 -19.879 1.00 90.94 121 GLY A N 1
ATOM 870 C CA . GLY A 1 121 ? 3.721 -11.131 -19.895 1.00 90.94 121 GLY A CA 1
ATOM 871 C C . GLY A 1 121 ? 4.337 -11.493 -18.540 1.00 90.94 121 GLY A C 1
ATOM 872 O O . GLY A 1 121 ? 4.199 -10.764 -17.562 1.00 90.94 121 GLY A O 1
ATOM 873 N N . GLU A 1 122 ? 5.055 -12.613 -18.487 1.00 88.88 122 GLU A N 1
ATOM 874 C CA . GLU A 1 122 ? 5.435 -13.257 -17.216 1.00 88.88 122 GLU A CA 1
ATOM 875 C C . GLU A 1 122 ? 6.414 -12.450 -16.351 1.00 88.88 122 GLU A C 1
ATOM 877 O O . GLU A 1 122 ? 6.459 -12.619 -15.137 1.00 88.88 122 GLU A O 1
ATOM 882 N N . ASN A 1 123 ? 7.209 -11.573 -16.967 1.00 94.62 123 ASN A N 1
ATOM 883 C CA . ASN A 1 123 ? 8.367 -10.966 -16.311 1.00 94.62 123 ASN A CA 1
ATOM 884 C C . ASN A 1 123 ? 8.332 -9.442 -16.270 1.00 94.62 123 ASN A C 1
ATOM 886 O O . ASN A 1 123 ? 9.330 -8.853 -15.873 1.00 94.62 123 ASN A O 1
ATOM 890 N N . ASN A 1 124 ? 7.254 -8.788 -16.707 1.00 96.50 124 ASN A N 1
ATOM 891 C CA . ASN A 1 124 ? 7.206 -7.329 -16.781 1.00 96.50 124 ASN A CA 1
ATOM 892 C C . ASN A 1 124 ? 5.989 -6.779 -16.048 1.00 96.50 124 ASN A C 1
ATOM 894 O O . ASN A 1 124 ? 4.892 -7.311 -16.175 1.00 96.50 124 ASN A O 1
ATOM 898 N N . LEU A 1 125 ? 6.174 -5.663 -15.356 1.00 97.25 125 LEU A N 1
ATOM 899 C CA . LEU A 1 125 ? 5.138 -4.990 -14.591 1.00 97.25 125 LEU A CA 1
ATOM 900 C C . LEU A 1 125 ? 5.268 -3.486 -14.789 1.00 97.25 125 LEU A C 1
ATOM 902 O O . LEU A 1 125 ? 6.331 -2.926 -14.537 1.00 97.25 125 LEU A O 1
ATOM 906 N N . ILE A 1 126 ? 4.196 -2.827 -15.215 1.00 97.69 126 ILE A N 1
ATOM 907 C CA . ILE A 1 126 ? 4.135 -1.368 -15.331 1.00 97.69 126 ILE A CA 1
ATOM 908 C C . ILE A 1 126 ? 3.137 -0.809 -14.319 1.00 97.69 126 ILE A C 1
ATOM 910 O O . ILE A 1 126 ? 2.056 -1.367 -14.130 1.00 97.69 126 ILE A O 1
ATOM 914 N N . LYS A 1 127 ? 3.515 0.276 -13.642 1.00 98.19 127 LYS A N 1
ATOM 915 C CA . LYS A 1 127 ? 2.735 0.927 -12.591 1.00 98.19 127 LYS A CA 1
ATOM 916 C C . LYS A 1 127 ? 2.726 2.446 -12.751 1.00 98.19 127 LYS A C 1
ATOM 918 O O . LYS A 1 127 ? 3.514 3.123 -12.085 1.00 98.19 127 LYS A O 1
ATOM 923 N N . PRO A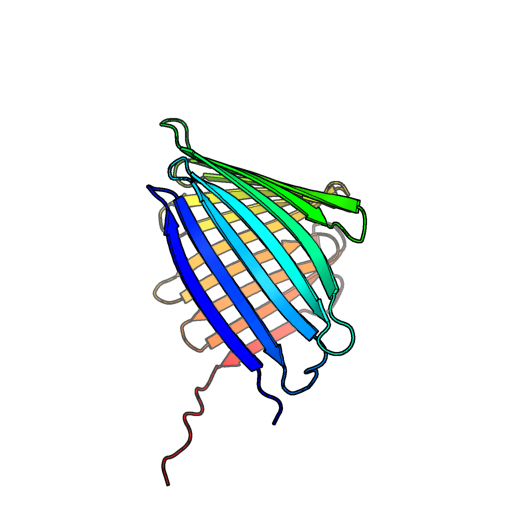 1 128 ? 1.900 3.002 -13.652 1.00 97.88 128 PRO A N 1
ATOM 924 C CA . PRO A 1 128 ? 1.677 4.433 -13.679 1.00 97.88 128 PRO A CA 1
ATOM 925 C C . PRO A 1 128 ? 0.758 4.850 -12.527 1.00 97.88 128 PRO A C 1
ATOM 927 O O . PRO A 1 128 ? -0.143 4.115 -12.111 1.00 97.88 128 PRO A O 1
ATOM 930 N N . SER A 1 129 ? 0.958 6.063 -12.038 1.00 97.38 129 SER A N 1
ATOM 931 C CA . SER A 1 129 ? 0.072 6.695 -11.077 1.00 97.38 129 SER A CA 1
ATOM 932 C C . SER A 1 129 ? -0.015 8.194 -11.301 1.00 97.38 129 SER A C 1
ATOM 934 O O . SER A 1 129 ? 0.907 8.794 -11.853 1.00 97.38 129 SER A O 1
ATOM 936 N N . ILE A 1 130 ? -1.132 8.775 -10.880 1.00 96.44 130 ILE A N 1
ATOM 937 C CA . ILE A 1 130 ? -1.388 10.210 -10.941 1.00 96.44 130 ILE A CA 1
ATOM 938 C C . ILE A 1 130 ? -2.010 10.679 -9.629 1.00 96.44 130 ILE A C 1
ATOM 940 O O . ILE A 1 130 ? -2.860 9.984 -9.060 1.00 96.44 130 ILE A O 1
ATOM 944 N N . THR A 1 131 ? -1.572 11.833 -9.134 1.00 95.12 131 THR A N 1
ATOM 945 C CA . THR A 1 131 ? -2.161 12.486 -7.962 1.00 95.12 131 THR A CA 1
ATOM 946 C C . THR A 1 131 ? -3.244 13.485 -8.373 1.00 95.12 131 THR A C 1
ATOM 948 O O . THR A 1 131 ? -3.307 13.923 -9.520 1.00 95.12 131 THR A O 1
ATOM 951 N N . SER A 1 132 ? -4.090 13.903 -7.432 1.00 92.81 132 SER A N 1
ATOM 952 C CA . SER A 1 132 ? -5.044 15.006 -7.640 1.00 92.81 132 SER A CA 1
ATOM 953 C C . SER A 1 132 ? -4.384 16.342 -7.992 1.00 92.81 132 SER A C 1
ATOM 955 O O . SER A 1 132 ? -5.046 17.209 -8.551 1.00 92.81 132 SER A O 1
ATOM 957 N N . GLU A 1 133 ? -3.102 16.514 -7.663 1.00 92.56 133 GLU A N 1
ATOM 958 C CA . GLU A 1 133 ? -2.304 17.698 -8.012 1.00 92.56 133 GLU A CA 1
ATOM 959 C C . GLU A 1 133 ? -1.777 17.626 -9.459 1.00 92.56 133 GLU A C 1
ATOM 961 O O . GLU A 1 133 ? -1.259 18.608 -9.982 1.00 92.56 133 GLU A O 1
ATOM 966 N N . GLY A 1 134 ? -1.958 16.485 -10.135 1.00 91.50 134 GLY A N 1
ATOM 967 C CA . GLY A 1 134 ? -1.467 16.241 -11.489 1.00 91.50 134 GLY A CA 1
ATOM 968 C C . GLY A 1 134 ? -0.064 15.636 -11.538 1.00 91.50 134 GLY A C 1
ATOM 969 O O . GLY A 1 134 ? 0.439 15.404 -12.637 1.00 91.50 134 GLY A O 1
ATOM 970 N N . ASP A 1 135 ? 0.553 15.331 -10.391 1.00 92.31 135 ASP A N 1
ATOM 971 C CA . ASP A 1 135 ? 1.858 14.668 -10.363 1.00 92.31 135 ASP A CA 1
ATOM 972 C C . ASP A 1 135 ? 1.730 13.259 -10.926 1.00 92.31 135 ASP A C 1
ATOM 974 O O . ASP A 1 135 ? 0.908 12.465 -10.462 1.00 92.31 135 ASP A O 1
ATOM 978 N N . VAL A 1 136 ? 2.584 12.928 -11.888 1.00 94.31 136 VAL A N 1
ATOM 979 C CA . VAL A 1 136 ? 2.629 11.604 -12.505 1.00 94.31 136 VAL A CA 1
ATOM 980 C C . VAL A 1 136 ? 3.854 10.848 -12.006 1.00 94.31 136 VAL A C 1
ATOM 982 O O . VAL A 1 136 ? 4.944 11.396 -11.892 1.00 94.31 136 VAL A O 1
ATOM 985 N N . GLU A 1 137 ? 3.701 9.558 -11.744 1.00 95.94 137 GLU A N 1
ATOM 986 C CA . GLU A 1 137 ? 4.825 8.654 -11.499 1.00 95.94 137 GLU A CA 1
ATOM 987 C C . GLU A 1 137 ? 4.646 7.407 -12.356 1.00 95.94 137 GLU A C 1
ATOM 989 O O . GLU A 1 137 ? 3.547 6.865 -12.450 1.00 95.94 137 GLU A O 1
ATOM 994 N N . LEU A 1 138 ? 5.725 6.926 -12.961 1.00 97.38 138 LEU A N 1
ATOM 995 C CA . LEU A 1 138 ? 5.758 5.681 -13.711 1.00 97.38 138 LEU A CA 1
ATOM 996 C C . LEU A 1 138 ? 6.830 4.774 -13.123 1.00 97.38 138 LEU A C 1
ATOM 998 O O . LEU A 1 138 ? 7.991 5.162 -13.035 1.00 97.38 138 LEU A O 1
ATOM 1002 N N . SER A 1 139 ? 6.453 3.550 -12.773 1.00 97.88 139 SER A N 1
ATOM 1003 C CA . SER A 1 139 ? 7.401 2.491 -12.439 1.00 97.88 139 SER A CA 1
ATOM 1004 C C . SER A 1 139 ? 7.274 1.349 -13.440 1.00 97.88 139 SER A C 1
ATOM 1006 O O . SER A 1 139 ? 6.168 0.955 -13.805 1.00 97.88 139 SER A O 1
ATOM 1008 N N . TYR A 1 140 ? 8.398 0.823 -13.902 1.00 98.06 140 TYR A N 1
ATOM 1009 C CA . TYR A 1 140 ? 8.472 -0.376 -14.721 1.00 98.06 140 TYR A CA 1
ATOM 1010 C C . TYR A 1 140 ? 9.465 -1.333 -14.082 1.00 98.06 140 TYR A C 1
ATOM 1012 O O . TYR A 1 140 ? 10.625 -0.979 -13.890 1.00 98.06 140 TYR A O 1
ATOM 1020 N N . THR A 1 141 ? 9.026 -2.549 -13.789 1.00 97.75 141 THR A N 1
ATOM 1021 C CA . THR A 1 141 ? 9.872 -3.609 -13.250 1.00 97.75 141 THR A CA 1
ATOM 1022 C C . THR A 1 141 ? 9.929 -4.759 -14.238 1.00 97.75 141 THR A C 1
ATOM 1024 O O . THR A 1 141 ? 8.897 -5.206 -14.741 1.00 97.75 141 THR A O 1
ATOM 1027 N N . ARG A 1 142 ? 11.135 -5.268 -14.477 1.00 97.38 142 ARG A N 1
ATOM 1028 C CA . ARG A 1 142 ? 11.376 -6.507 -15.203 1.00 97.38 142 ARG A CA 1
ATOM 1029 C C . ARG A 1 142 ? 12.165 -7.486 -14.351 1.00 97.38 142 ARG A C 1
ATOM 1031 O O . ARG A 1 142 ? 13.256 -7.154 -13.896 1.00 97.38 142 ARG A O 1
ATOM 1038 N N . THR A 1 143 ? 11.664 -8.703 -14.205 1.00 95.88 143 THR A N 1
ATOM 1039 C CA . THR A 1 143 ? 12.423 -9.813 -13.618 1.00 95.88 143 THR A CA 1
ATOM 1040 C C . THR A 1 143 ? 13.460 -10.314 -14.628 1.00 95.88 143 THR A C 1
ATOM 1042 O O . THR A 1 143 ? 13.150 -10.510 -15.807 1.00 95.88 143 THR A O 1
ATOM 1045 N N . ILE A 1 144 ? 14.708 -10.492 -14.188 1.00 93.19 144 ILE A N 1
ATOM 1046 C CA . ILE A 1 144 ? 15.840 -10.927 -15.017 1.00 93.19 144 ILE A CA 1
ATOM 1047 C C . ILE A 1 144 ? 16.610 -12.009 -14.253 1.00 93.19 144 ILE A C 1
ATOM 1049 O O . ILE A 1 144 ? 17.424 -11.712 -13.382 1.00 93.19 144 ILE A O 1
ATOM 1053 N N . GLY A 1 145 ? 16.354 -13.279 -14.581 1.00 90.62 145 GLY A N 1
ATOM 1054 C CA . GLY A 1 145 ? 16.948 -14.408 -13.859 1.00 90.62 145 GLY A CA 1
ATOM 1055 C C . GLY A 1 145 ? 16.558 -14.381 -12.370 1.00 90.62 145 GLY A C 1
ATOM 1056 O O . GLY A 1 145 ? 15.366 -14.287 -12.083 1.00 90.62 145 GLY A O 1
ATOM 1057 N N . PRO A 1 146 ? 17.518 -14.457 -11.428 1.00 91.38 146 PRO A N 1
ATOM 1058 C CA . PRO A 1 146 ? 17.241 -14.325 -9.994 1.00 91.38 146 PRO A CA 1
ATOM 1059 C C . PRO A 1 146 ? 17.042 -12.869 -9.530 1.00 91.38 146 PRO A C 1
ATOM 1061 O O . PRO A 1 146 ? 16.701 -12.650 -8.368 1.00 91.38 146 PRO A O 1
ATOM 1064 N N . GLY A 1 147 ? 17.282 -11.888 -10.405 1.00 93.94 147 GLY A N 1
ATOM 1065 C CA . GLY A 1 147 ? 17.242 -10.466 -10.088 1.00 93.94 147 GLY A CA 1
ATOM 1066 C C . GLY A 1 147 ? 16.065 -9.712 -10.709 1.00 93.94 147 GLY A C 1
ATOM 1067 O O . GLY A 1 147 ? 15.199 -10.280 -11.380 1.00 93.94 147 GLY A O 1
ATOM 1068 N N . ALA A 1 148 ? 16.053 -8.396 -10.513 1.00 96.81 148 ALA A N 1
ATOM 1069 C CA . ALA A 1 148 ? 15.058 -7.487 -11.064 1.00 96.81 148 ALA A CA 1
ATOM 1070 C C . ALA A 1 148 ? 15.675 -6.143 -11.470 1.00 96.81 148 ALA A C 1
ATOM 1072 O O . ALA A 1 148 ? 16.555 -5.608 -10.799 1.00 96.81 148 ALA A O 1
ATOM 1073 N N . LEU A 1 149 ? 15.175 -5.578 -12.566 1.00 97.06 149 LEU A N 1
ATOM 1074 C CA . LEU A 1 149 ? 15.468 -4.225 -13.018 1.00 97.06 149 LEU A CA 1
ATOM 1075 C C . LEU A 1 149 ? 14.213 -3.367 -12.857 1.00 97.06 149 LEU A C 1
ATOM 1077 O O . LEU A 1 149 ? 13.198 -3.652 -13.486 1.00 97.06 149 LEU A O 1
ATOM 1081 N N . THR A 1 150 ? 14.284 -2.310 -12.056 1.00 97.94 150 THR A N 1
ATOM 1082 C CA . THR A 1 150 ? 13.194 -1.349 -11.862 1.00 97.94 150 THR A CA 1
ATOM 1083 C C . THR A 1 150 ? 13.606 0.025 -12.364 1.00 97.94 150 THR A C 1
ATOM 1085 O O . THR A 1 150 ? 14.560 0.614 -11.863 1.00 97.94 150 THR A O 1
ATOM 1088 N N . ALA A 1 151 ? 12.872 0.553 -13.335 1.00 97.81 151 ALA A N 1
ATOM 1089 C CA . ALA A 1 151 ? 12.959 1.937 -13.767 1.00 97.81 151 ALA A CA 1
ATOM 1090 C C . ALA A 1 151 ? 11.825 2.738 -13.121 1.00 97.81 151 ALA A C 1
ATOM 1092 O O . ALA A 1 151 ? 10.663 2.351 -13.230 1.00 97.81 151 ALA A O 1
ATOM 1093 N N . ASN A 1 152 ? 12.144 3.857 -12.479 1.00 97.19 152 ASN A N 1
ATOM 1094 C CA . ASN A 1 152 ? 11.150 4.809 -11.995 1.00 97.19 152 ASN A CA 1
ATOM 1095 C C . ASN A 1 152 ? 11.334 6.143 -12.700 1.00 97.19 152 ASN A C 1
ATOM 1097 O O . ASN A 1 152 ? 12.458 6.575 -12.950 1.00 97.19 152 ASN A O 1
ATOM 1101 N N . TYR A 1 153 ? 10.230 6.809 -12.980 1.00 95.81 153 TYR A N 1
ATOM 1102 C CA . TYR A 1 153 ? 10.204 8.105 -13.619 1.00 95.81 153 TYR A CA 1
ATOM 1103 C C . TYR A 1 153 ? 9.153 8.977 -12.945 1.00 95.81 153 TYR A C 1
ATOM 1105 O O . TYR A 1 153 ? 7.978 8.615 -12.878 1.00 95.81 153 TYR A O 1
ATOM 1113 N N . LYS A 1 154 ? 9.600 10.119 -12.435 1.00 94.62 154 LYS A N 1
ATOM 1114 C CA . LYS A 1 154 ? 8.780 11.138 -11.797 1.00 94.62 154 LYS A CA 1
ATOM 1115 C C . LYS A 1 154 ? 9.195 12.495 -12.374 1.00 94.62 154 LYS A C 1
ATOM 1117 O O . LYS A 1 154 ? 10.298 12.948 -12.046 1.00 94.62 154 LYS A O 1
ATOM 1122 N N . PRO A 1 155 ? 8.374 13.108 -13.249 1.00 92.19 155 PRO A N 1
ATOM 1123 C CA . PRO A 1 155 ? 8.603 14.463 -13.738 1.00 92.19 155 PRO A CA 1
ATOM 1124 C C . PRO A 1 155 ? 8.852 15.435 -12.585 1.00 92.19 155 PRO A C 1
ATOM 1126 O O . PRO A 1 155 ? 8.356 15.220 -11.476 1.00 92.19 155 PRO A O 1
ATOM 1129 N N . ASP A 1 156 ? 9.656 16.465 -12.846 1.00 89.06 156 ASP A N 1
ATOM 1130 C CA . ASP A 1 156 ? 10.026 17.500 -11.863 1.00 89.06 156 ASP A CA 1
ATOM 1131 C C . ASP A 1 156 ? 10.686 16.953 -10.582 1.00 89.06 156 ASP A C 1
ATOM 1133 O O . ASP A 1 156 ? 10.703 17.588 -9.526 1.00 89.06 156 ASP A O 1
ATOM 1137 N N . SER A 1 157 ? 11.227 15.735 -10.655 1.00 91.31 157 SER A N 1
ATOM 1138 C CA . SER A 1 157 ? 11.932 15.103 -9.552 1.00 91.31 157 SER A CA 1
ATOM 1139 C C . SER A 1 157 ? 13.120 14.294 -10.051 1.00 91.31 157 SER A C 1
ATOM 1141 O O . SER A 1 157 ? 14.264 14.714 -9.882 1.00 91.31 157 SER A O 1
ATOM 1143 N N . HIS A 1 158 ? 12.887 13.115 -10.633 1.00 92.00 158 HIS A N 1
ATOM 1144 C CA . HIS A 1 158 ? 13.968 12.224 -11.046 1.00 92.00 158 HIS A CA 1
ATOM 1145 C C . HIS A 1 158 ? 13.506 11.082 -11.959 1.00 92.00 158 HIS A C 1
ATOM 1147 O O . HIS A 1 158 ? 12.370 10.613 -11.894 1.00 92.00 158 HIS A O 1
ATOM 1153 N N . ALA A 1 159 ? 14.450 10.547 -12.732 1.00 94.50 159 ALA A N 1
ATOM 1154 C CA . ALA A 1 159 ? 14.422 9.163 -13.186 1.00 94.50 159 ALA A CA 1
ATOM 1155 C C . ALA A 1 159 ? 15.423 8.335 -12.381 1.00 94.50 159 ALA A C 1
ATOM 1157 O O . ALA A 1 159 ? 16.503 8.810 -12.028 1.00 94.50 159 ALA A O 1
ATOM 1158 N N . SER A 1 160 ? 15.090 7.078 -12.114 1.00 95.88 160 SER A N 1
ATOM 1159 C CA . SER A 1 160 ? 16.023 6.128 -11.522 1.00 95.88 160 SER A CA 1
ATOM 1160 C C . SER A 1 160 ? 15.959 4.765 -12.188 1.00 95.88 160 SER A C 1
ATOM 1162 O O . SER A 1 160 ? 14.931 4.365 -12.728 1.00 95.88 160 SER A O 1
ATOM 1164 N N . LEU A 1 161 ? 17.079 4.055 -12.126 1.00 97.19 161 LEU A N 1
ATOM 1165 C CA . LEU A 1 161 ? 17.216 2.661 -12.504 1.00 97.19 161 LEU A CA 1
ATOM 1166 C C . LEU A 1 161 ? 17.818 1.910 -11.319 1.00 97.19 161 LEU A C 1
ATOM 1168 O O . LEU A 1 161 ? 18.879 2.284 -10.822 1.00 97.19 161 LEU A O 1
ATOM 1172 N N . ILE A 1 162 ? 17.141 0.863 -10.870 1.00 97.06 162 ILE A N 1
ATOM 1173 C CA . ILE A 1 162 ? 17.548 0.016 -9.754 1.00 97.06 162 ILE A CA 1
ATOM 1174 C C . ILE A 1 162 ? 17.699 -1.402 -10.293 1.00 97.06 162 ILE A C 1
ATOM 1176 O O . ILE A 1 162 ? 16.752 -1.942 -10.856 1.00 97.06 162 ILE A O 1
ATOM 1180 N N . TYR A 1 163 ? 18.876 -1.997 -10.132 1.00 96.94 163 TYR A N 1
ATOM 1181 C CA . TYR A 1 163 ? 19.113 -3.410 -10.407 1.00 96.94 163 TYR A CA 1
ATOM 1182 C C . TYR A 1 163 ? 19.380 -4.135 -9.093 1.00 96.94 163 TYR A C 1
ATOM 1184 O O . TYR A 1 163 ? 20.265 -3.732 -8.335 1.00 96.94 163 TYR A O 1
ATOM 1192 N N . GLU A 1 164 ? 18.620 -5.189 -8.836 1.00 96.06 164 GLU A N 1
ATOM 1193 C CA . GLU A 1 164 ? 18.736 -6.031 -7.649 1.00 96.06 164 GLU A CA 1
ATOM 1194 C C . GLU A 1 164 ? 19.045 -7.462 -8.080 1.00 96.06 164 GLU A C 1
ATOM 1196 O O . GLU A 1 164 ? 18.362 -8.005 -8.943 1.00 96.06 164 GLU A O 1
ATOM 1201 N N . ASP A 1 165 ? 20.067 -8.070 -7.482 1.00 94.75 165 ASP A N 1
ATOM 1202 C CA . ASP A 1 165 ? 20.477 -9.450 -7.757 1.00 94.75 165 ASP A CA 1
ATOM 1203 C C . ASP A 1 165 ? 21.067 -10.079 -6.489 1.00 94.75 165 ASP A C 1
ATOM 1205 O O . ASP A 1 165 ? 22.219 -9.834 -6.104 1.00 94.75 165 ASP A O 1
ATOM 1209 N N . GLY A 1 166 ? 20.227 -10.834 -5.778 1.00 89.62 166 GLY A N 1
ATOM 1210 C CA . GLY A 1 166 ? 20.553 -11.393 -4.469 1.00 89.62 166 GLY A CA 1
ATOM 1211 C C . GLY A 1 166 ? 21.003 -10.305 -3.478 1.00 89.62 166 GLY A C 1
ATOM 1212 O O . GLY A 1 166 ? 20.218 -9.415 -3.155 1.00 89.62 166 GLY A O 1
ATOM 1213 N N . PRO A 1 167 ? 22.246 -10.346 -2.959 1.00 91.50 167 PRO A N 1
ATOM 1214 C CA . PRO A 1 167 ? 22.738 -9.345 -2.015 1.00 91.50 167 PRO A CA 1
ATOM 1215 C C . PRO A 1 167 ? 23.147 -8.021 -2.677 1.00 91.50 167 PRO A C 1
ATOM 1217 O O . PRO A 1 167 ? 23.466 -7.075 -1.956 1.00 91.50 167 PRO A O 1
ATOM 1220 N N . TRP A 1 168 ? 23.220 -7.949 -4.008 1.00 93.12 168 TRP A N 1
ATOM 1221 C CA . TRP A 1 168 ? 23.699 -6.772 -4.727 1.00 93.12 168 TRP A CA 1
ATOM 1222 C C . TRP A 1 168 ? 22.556 -5.847 -5.121 1.00 93.12 168 TRP A C 1
ATOM 1224 O O . TRP A 1 168 ? 21.537 -6.287 -5.647 1.00 93.12 168 TRP A O 1
ATOM 1234 N N . VAL A 1 169 ? 22.772 -4.549 -4.917 1.00 95.19 169 VAL A N 1
ATOM 1235 C CA . VAL A 1 169 ? 21.877 -3.491 -5.386 1.00 95.19 169 VAL A CA 1
ATOM 1236 C C . VAL A 1 169 ? 22.711 -2.412 -6.059 1.00 95.19 169 VAL A C 1
ATOM 1238 O O . VAL A 1 169 ? 23.605 -1.834 -5.436 1.00 95.19 169 VAL A O 1
ATOM 1241 N N . ALA A 1 170 ? 22.408 -2.125 -7.320 1.00 95.88 170 ALA A N 1
ATOM 1242 C CA . ALA A 1 170 ? 22.932 -0.981 -8.052 1.00 95.88 170 ALA A CA 1
ATOM 1243 C C . ALA A 1 170 ? 21.803 0.019 -8.308 1.00 95.88 170 ALA A C 1
ATOM 1245 O O . ALA A 1 170 ? 20.688 -0.357 -8.660 1.00 95.88 170 ALA A O 1
ATOM 1246 N N . THR A 1 171 ? 22.077 1.305 -8.128 1.00 95.62 171 THR A N 1
ATOM 1247 C CA . THR A 1 171 ? 21.110 2.382 -8.329 1.00 95.62 171 THR A CA 1
ATOM 1248 C C . THR A 1 171 ? 21.758 3.526 -9.089 1.00 95.62 171 THR A C 1
ATOM 1250 O O . THR A 1 171 ? 22.827 4.012 -8.718 1.00 95.62 171 THR A O 1
ATOM 1253 N N . VAL A 1 172 ? 21.081 3.971 -10.140 1.00 95.25 172 VAL A N 1
ATOM 1254 C CA . VAL A 1 172 ? 21.395 5.189 -10.883 1.00 95.25 172 VAL A CA 1
ATOM 1255 C C . VAL A 1 172 ? 20.206 6.123 -10.749 1.00 95.25 172 VAL A C 1
ATOM 1257 O O . VAL A 1 172 ? 19.086 5.709 -11.030 1.00 95.25 172 VAL A O 1
ATOM 1260 N N . THR A 1 173 ? 20.433 7.369 -10.345 1.00 94.19 173 THR A N 1
ATOM 1261 C CA . THR A 1 173 ? 19.377 8.380 -10.218 1.00 94.19 173 THR A CA 1
ATOM 1262 C C . THR A 1 173 ? 19.808 9.661 -10.910 1.00 94.19 173 THR A C 1
ATOM 1264 O O . THR A 1 173 ? 20.841 10.235 -10.572 1.00 94.19 173 THR A O 1
ATOM 1267 N N . ALA A 1 174 ? 19.002 10.124 -11.856 1.00 92.50 174 ALA A N 1
ATOM 1268 C CA . ALA A 1 174 ? 19.179 11.386 -12.554 1.00 92.50 174 ALA A CA 1
ATOM 1269 C C . ALA A 1 174 ? 18.037 12.335 -12.161 1.00 92.50 174 ALA A C 1
ATOM 1271 O O . ALA A 1 174 ? 16.879 11.990 -12.408 1.00 92.50 174 ALA A O 1
ATOM 1272 N N . PRO A 1 175 ? 18.319 13.497 -11.551 1.00 91.12 175 PRO A N 1
ATOM 1273 C CA . PRO A 1 175 ? 17.318 14.543 -11.361 1.00 91.12 175 PRO A CA 1
ATOM 1274 C C . PRO A 1 175 ? 16.792 15.034 -12.713 1.00 91.12 175 PRO A C 1
ATOM 1276 O O . PRO A 1 175 ? 17.570 15.185 -13.658 1.00 91.12 175 PRO A O 1
ATOM 1279 N N . ILE A 1 176 ? 15.477 15.224 -12.822 1.00 86.81 176 ILE A N 1
ATOM 1280 C CA . ILE A 1 176 ? 14.817 15.668 -14.055 1.00 86.81 176 ILE A CA 1
ATOM 1281 C C . ILE A 1 176 ? 13.907 16.844 -13.724 1.00 86.81 176 ILE A C 1
ATOM 1283 O O . ILE A 1 176 ? 13.016 16.700 -12.892 1.00 86.81 176 ILE A O 1
ATOM 1287 N N . ASP A 1 177 ? 14.085 17.948 -14.443 1.00 83.00 177 ASP A N 1
ATOM 1288 C CA . ASP A 1 177 ? 13.152 19.068 -14.489 1.00 83.00 177 ASP A CA 1
ATOM 1289 C C . ASP A 1 177 ? 12.217 18.921 -15.698 1.00 83.00 177 ASP A C 1
ATOM 1291 O O . ASP A 1 177 ? 12.629 18.622 -16.832 1.00 83.00 177 ASP A O 1
ATOM 1295 N N . GLY A 1 178 ? 10.927 19.150 -15.474 1.00 73.94 178 GLY A N 1
ATOM 1296 C CA . GLY A 1 178 ? 9.876 18.858 -16.433 1.00 73.94 178 GLY A CA 1
ATOM 1297 C C . GLY A 1 178 ? 9.872 17.384 -16.830 1.00 73.94 178 GLY A C 1
ATOM 1298 O O . GLY A 1 178 ? 10.117 16.486 -16.026 1.00 73.94 178 GLY A O 1
ATOM 1299 N N . PHE A 1 179 ? 9.610 17.126 -18.112 1.00 75.62 179 PHE A N 1
ATOM 1300 C CA . PHE A 1 179 ? 9.486 15.760 -18.620 1.00 75.62 179 PHE A CA 1
ATOM 1301 C C . PHE A 1 179 ? 10.801 15.147 -19.126 1.00 75.62 179 PHE A C 1
ATOM 1303 O O . PHE A 1 179 ? 10.895 13.931 -19.273 1.00 75.62 179 PHE A O 1
ATOM 1310 N N . TYR A 1 180 ? 11.822 15.942 -19.444 1.00 73.12 180 TYR A N 1
ATOM 1311 C CA . TYR A 1 180 ? 12.973 15.407 -20.185 1.00 73.12 180 TYR A CA 1
ATOM 1312 C C . TYR A 1 180 ? 14.306 16.108 -19.930 1.00 73.12 180 TYR A C 1
ATOM 1314 O O . TYR A 1 180 ? 15.294 15.723 -20.554 1.00 73.12 180 TYR A O 1
ATOM 1322 N N . LYS A 1 181 ? 14.375 17.133 -19.070 1.00 75.38 181 LYS A N 1
ATOM 1323 C CA . LYS A 1 181 ? 15.604 17.917 -18.892 1.00 75.38 181 LYS A CA 1
ATOM 1324 C C . LYS A 1 181 ? 16.358 17.434 -17.655 1.00 75.38 181 LYS A C 1
ATOM 1326 O O . LYS A 1 181 ? 15.854 17.629 -16.558 1.00 75.38 181 LYS A O 1
ATOM 1331 N N . PRO A 1 182 ? 17.552 16.836 -17.784 1.00 73.88 182 PRO A N 1
ATOM 1332 C CA . PRO A 1 182 ? 18.395 16.579 -16.625 1.00 73.88 182 PRO A CA 1
ATOM 1333 C C . PRO A 1 182 ? 18.762 17.908 -15.966 1.00 73.88 182 PRO A C 1
ATOM 1335 O O . PRO A 1 182 ? 19.215 18.821 -16.660 1.00 73.88 182 PRO A O 1
ATOM 1338 N N . SER A 1 183 ? 18.547 18.025 -14.660 1.00 72.75 183 SER A N 1
ATOM 1339 C CA . SER A 1 183 ? 18.740 19.290 -13.941 1.00 72.75 183 SER A CA 1
ATOM 1340 C C . SER A 1 183 ? 20.003 19.34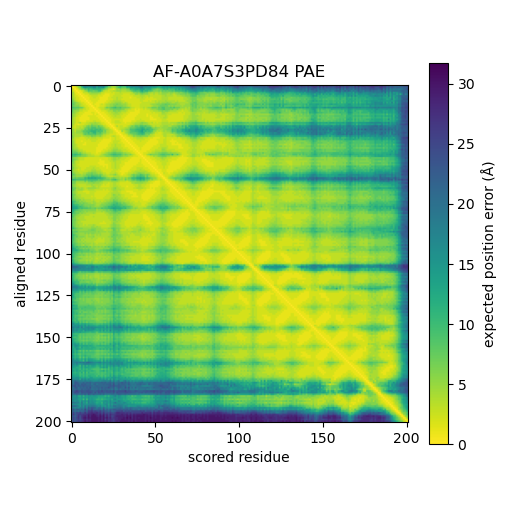3 -13.098 1.00 72.75 183 SER A C 1
ATOM 1342 O O . SER A 1 183 ? 20.539 20.420 -12.848 1.00 72.75 183 SER A O 1
ATOM 1344 N N . GLU A 1 184 ? 20.543 18.181 -12.739 1.00 81.44 184 GLU A N 1
ATOM 1345 C CA . GLU A 1 184 ? 21.771 18.058 -11.961 1.00 81.44 184 GLU A CA 1
ATOM 1346 C C . GLU A 1 184 ? 22.575 16.812 -12.363 1.00 81.44 184 GLU A C 1
ATOM 1348 O O . GLU A 1 184 ? 22.186 16.015 -13.222 1.00 81.44 184 GLU A O 1
ATOM 1353 N N . SER A 1 185 ? 23.721 16.632 -11.707 1.00 84.44 185 SER A N 1
ATOM 1354 C CA . SER A 1 185 ? 24.579 15.462 -11.863 1.00 84.44 185 SER A CA 1
ATOM 1355 C C . SER A 1 185 ? 23.858 14.157 -11.513 1.00 84.44 185 SER A C 1
ATOM 1357 O O . SER A 1 185 ? 23.176 14.038 -10.493 1.00 84.44 185 SER A O 1
ATOM 1359 N N . VAL A 1 186 ? 24.100 13.135 -12.332 1.00 87.12 186 VAL A N 1
ATOM 1360 C CA . VAL A 1 186 ? 23.611 11.771 -12.105 1.00 87.12 186 VAL A CA 1
ATOM 1361 C C . VAL A 1 186 ? 24.339 11.142 -10.914 1.00 87.12 186 VAL A C 1
ATOM 1363 O O . VAL A 1 186 ? 25.567 11.185 -10.823 1.00 87.12 186 VAL A O 1
ATOM 1366 N N . LYS A 1 187 ? 23.580 10.532 -10.002 1.00 87.56 187 LYS A N 1
ATOM 1367 C CA . LYS A 1 187 ? 24.089 9.822 -8.824 1.00 87.56 187 LYS A CA 1
ATOM 1368 C C . LYS A 1 187 ? 24.149 8.325 -9.100 1.00 87.56 187 LYS A C 1
ATOM 1370 O O . LYS A 1 187 ? 23.185 7.745 -9.592 1.00 87.56 187 LYS A O 1
ATOM 1375 N N . PHE A 1 188 ? 25.262 7.708 -8.719 1.00 91.50 188 PHE A N 1
ATOM 1376 C CA . PHE A 1 188 ? 25.496 6.270 -8.832 1.00 91.50 188 PHE A CA 1
ATOM 1377 C C . PHE A 1 188 ? 25.765 5.692 -7.444 1.00 91.50 188 PHE A C 1
ATOM 1379 O O . PHE A 1 188 ? 26.545 6.250 -6.673 1.00 91.50 188 PHE A O 1
ATOM 1386 N N . ASN A 1 189 ? 25.127 4.571 -7.122 1.00 92.38 189 ASN A N 1
ATOM 1387 C CA . ASN A 1 189 ? 25.352 3.834 -5.886 1.00 92.38 189 ASN A CA 1
ATOM 1388 C C . ASN A 1 189 ? 25.376 2.334 -6.184 1.00 92.38 189 ASN A C 1
ATOM 1390 O O . ASN A 1 189 ? 24.504 1.831 -6.886 1.00 92.38 189 ASN A O 1
ATOM 1394 N N . ILE A 1 190 ? 26.365 1.624 -5.647 1.00 91.62 190 ILE A N 1
ATOM 1395 C CA . ILE A 1 190 ? 26.410 0.163 -5.667 1.00 91.62 190 ILE A CA 1
ATOM 1396 C C . ILE A 1 190 ? 26.680 -0.290 -4.241 1.00 91.62 190 ILE A C 1
ATOM 1398 O O . ILE A 1 190 ? 27.633 0.167 -3.607 1.00 91.62 190 ILE A O 1
ATOM 1402 N N . ARG A 1 191 ? 25.848 -1.199 -3.740 1.00 90.94 191 ARG A N 1
ATOM 1403 C CA . ARG A 1 191 ? 25.983 -1.774 -2.404 1.00 90.94 191 ARG A CA 1
ATOM 1404 C C . ARG A 1 191 ? 25.770 -3.280 -2.431 1.00 90.94 191 ARG A C 1
ATOM 1406 O O . ARG A 1 191 ? 25.088 -3.812 -3.305 1.00 90.94 191 ARG A O 1
ATOM 1413 N N . ARG A 1 192 ? 26.333 -3.947 -1.425 1.00 89.88 192 ARG A N 1
ATOM 1414 C CA . ARG A 1 192 ? 26.133 -5.369 -1.154 1.00 89.88 192 ARG A CA 1
ATOM 1415 C C . ARG A 1 192 ? 25.699 -5.547 0.295 1.00 89.88 192 ARG A C 1
ATOM 1417 O O . ARG A 1 192 ? 26.402 -5.087 1.193 1.00 89.88 192 ARG A O 1
ATOM 1424 N N . SER A 1 193 ? 24.586 -6.231 0.523 1.00 80.69 193 SER A N 1
ATOM 1425 C CA . SER A 1 193 ? 24.201 -6.680 1.860 1.00 80.69 193 SER A CA 1
ATOM 1426 C C . SER A 1 193 ? 25.089 -7.847 2.285 1.00 80.69 193 SER A C 1
ATOM 1428 O O . SER A 1 193 ? 25.296 -8.795 1.525 1.00 80.69 193 SER A O 1
ATOM 1430 N N . VAL A 1 194 ? 25.633 -7.769 3.497 1.00 76.50 194 VAL A N 1
ATOM 1431 C CA . VAL A 1 194 ? 26.423 -8.841 4.106 1.00 76.50 194 VAL A CA 1
ATOM 1432 C C . VAL A 1 194 ? 25.748 -9.194 5.422 1.00 76.50 194 VAL A C 1
ATOM 1434 O O . VAL A 1 194 ? 25.675 -8.350 6.314 1.00 76.50 194 VAL A O 1
ATOM 1437 N N . ASP A 1 195 ? 25.242 -10.420 5.536 1.00 68.31 195 ASP A N 1
ATOM 1438 C CA . ASP A 1 195 ? 24.752 -10.930 6.812 1.00 68.31 195 ASP A CA 1
ATOM 1439 C C . ASP A 1 195 ? 25.947 -11.139 7.740 1.00 68.31 195 ASP A C 1
ATOM 1441 O O . ASP A 1 195 ? 26.800 -11.997 7.509 1.00 68.31 195 ASP A O 1
ATOM 1445 N N . VAL A 1 196 ? 26.029 -10.327 8.794 1.00 59.06 196 VAL A N 1
ATOM 1446 C CA . VAL A 1 196 ? 26.987 -10.540 9.880 1.00 59.06 196 VAL A CA 1
ATOM 1447 C C . VAL A 1 196 ? 26.305 -11.423 10.915 1.00 59.06 196 VAL A C 1
ATOM 1449 O O . VAL A 1 196 ? 25.844 -10.957 11.955 1.00 59.06 196 VAL A O 1
ATOM 1452 N N . THR A 1 197 ? 26.194 -12.716 10.622 1.00 56.50 197 THR A N 1
ATOM 1453 C CA . THR A 1 197 ? 25.872 -13.698 11.656 1.00 56.50 197 THR A CA 1
ATOM 1454 C C . THR A 1 197 ? 27.074 -13.771 12.592 1.00 56.50 197 THR A C 1
ATOM 1456 O O . THR A 1 197 ? 28.166 -14.181 12.203 1.00 56.50 197 THR A O 1
ATOM 1459 N N . THR A 1 198 ? 26.881 -13.287 13.818 1.00 49.09 198 THR A N 1
ATOM 1460 C CA . THR A 1 198 ? 27.852 -13.298 14.914 1.00 49.09 198 THR A CA 1
ATOM 1461 C C . THR A 1 198 ? 28.551 -14.649 15.029 1.00 49.09 198 THR A C 1
ATOM 1463 O O . THR A 1 198 ? 27.897 -15.681 15.180 1.00 49.09 198 THR A O 1
ATOM 1466 N N . LEU A 1 199 ? 29.885 -14.609 14.978 1.00 44.41 199 LEU A N 1
ATOM 1467 C CA . LEU A 1 199 ? 30.770 -15.708 15.339 1.00 44.41 199 LEU A CA 1
ATOM 1468 C C . LEU A 1 199 ? 30.376 -16.220 16.726 1.00 44.41 199 LEU A C 1
ATOM 1470 O O . LEU A 1 199 ? 30.409 -15.465 17.696 1.00 44.41 199 LEU A O 1
ATOM 1474 N N . GLY A 1 200 ? 29.995 -17.494 16.798 1.00 50.69 200 GLY A N 1
ATOM 1475 C CA . GLY A 1 200 ? 29.948 -18.210 18.061 1.00 50.69 200 GLY A CA 1
ATOM 1476 C C . GLY A 1 200 ? 31.361 -18.290 18.628 1.00 50.69 200 GLY A C 1
ATOM 1477 O O . GLY A 1 200 ? 32.223 -18.943 18.040 1.00 50.69 200 GLY A O 1
ATOM 1478 N N . ILE A 1 201 ? 31.577 -17.601 19.744 1.00 40.62 201 ILE A N 1
ATOM 1479 C CA . ILE A 1 201 ? 32.612 -17.902 20.732 1.00 40.62 201 ILE A CA 1
ATOM 1480 C C . ILE A 1 201 ? 31.902 -17.944 22.079 1.00 40.62 201 ILE A C 1
ATOM 1482 O O . ILE A 1 201 ? 31.124 -16.998 22.344 1.00 40.62 201 ILE A O 1
#

Radius of gyration: 22.2 Å; Cα contacts (8 Å, |Δi|>4): 476; chains: 1; bounding box: 52×39×55 Å

Mean predicted aligned error: 7.83 Å